Protein AF-A0A534MLR8-F1 (afdb_monomer)

Foldseek 3Di:
DPPPCCDPVVLLVVLLVLLVQLLVQLLVCLLCVQVVNNDDDPVSNVSSLVSVCSLVVVCVVDPRDPVSNVPSLLCLLLSQCVSAVVLAADDDQRVLLVQLLVVCLVVVDQDQQDDDDCVNVLSQQCLLSNVLSVCLVPVPDHSSNSLSVVLSVCLSPQVLVLLLLLQCLVDNNVRSVVSSSVVSSDPCSNVNGRHPVSVLSSLVSQLSNLVSQLVPDPDPVSNVVSVVSNVVSVVSNVSD

Radius of gyration: 20.74 Å; Cα contacts (8 Å, |Δi|>4): 287; chains: 1; bounding box: 58×54×61 Å

Nearest PDB structures (foldseek):
  9g2t-assembly1_B  TM=2.130E-01  e=1.411E+00  Mycolicibacterium thermoresistibile ATCC 19527
  8xql-assembly1_R  TM=2.020E-01  e=5.621E+00  Clostridium perfringens

Secondary structure (DSSP, 8-state):
------HHHHHHHHHHHHHHHHHHHHHHHHHHHHTT-----HHHHHHHHHHHTHHHHHHHHSPPPGGGTHHHHHHHHHHHHHHSGGG---SHHHHHHHHHHHHHHHHSS--TT-SSTTHHHHTTS-HHHHHHHHHHHHH-S-HHHHHHHHHHHHHHHHHHHHHHHHHHHHS-HHHHHHHHHHHHT-GGGGG--S-HHHHHHHHHHHHHHHHHHHHH--SHHHHHHHHHHHHHHHHHHHT-

pLDDT: mean 78.72, std 11.64, range [41.5, 93.19]

Mean predicted aligned error: 10.0 Å

Sequence (240 aa):
MPERVRGPAFLDIVTLAISLTGIIGLTSVFLEFKSGIIRVPRLLYLAYMAMMCAPFFVALVRTPKLPFLIPPIVILFVIYPLAAPHGIIFSTDPIFNYSFTADVVNSGFWAPGAGNGFARTYSFYPLGNVFMGYVILTAGLPGAAVYAWIEALLRLMAVPTTVFAIGRRLFSTRIAALGVFFYLGTASILFNVPVQQGIGIIFVGLSLLSLVMLTRSSDRSSQRRAQLLFVCVAGGIVMT

Solvent-accessible surface area (backbone atoms only — not comparable to full-atom values): 12607 Å² total; per-residue (Å²): 130,80,83,72,82,60,64,69,62,50,52,52,50,52,27,48,52,41,18,51,52,8,46,52,46,48,50,53,52,50,52,31,54,74,71,69,51,86,73,78,53,69,68,58,56,52,48,17,54,54,26,44,41,31,49,56,60,50,36,78,79,41,87,56,64,71,76,69,52,46,61,63,55,50,48,44,32,43,42,46,45,73,66,24,68,95,47,42,72,65,61,71,63,33,40,29,49,45,50,40,20,48,48,31,55,74,67,72,48,88,54,72,66,40,66,66,78,68,10,19,66,50,31,68,27,44,53,52,37,54,52,50,28,52,48,29,74,69,64,85,52,62,52,56,48,48,56,47,42,50,52,31,54,48,44,60,58,46,44,49,50,38,44,27,55,40,29,38,68,78,64,38,65,68,56,4,52,49,50,31,48,55,60,73,70,37,72,70,45,75,67,46,57,61,41,50,67,60,49,26,52,45,25,48,43,50,22,54,40,24,48,56,47,31,78,68,41,89,48,71,71,54,28,53,52,23,48,52,50,22,53,56,28,46,54,43,39,77,28,55

Structure (mmCIF, N/CA/C/O backbone):
data_AF-A0A534MLR8-F1
#
_entry.id   AF-A0A534MLR8-F1
#
loop_
_atom_site.group_PDB
_atom_site.id
_atom_site.type_symbol
_atom_site.label_atom_id
_atom_site.label_alt_id
_atom_site.label_comp_id
_atom_site.label_asym_id
_atom_site.label_entity_id
_atom_site.label_seq_id
_atom_site.pdbx_PDB_ins_code
_atom_site.Cartn_x
_atom_site.Cartn_y
_atom_site.Cartn_z
_atom_site.occupancy
_atom_site.B_iso_or_equiv
_atom_site.auth_seq_id
_atom_site.auth_comp_id
_atom_site.auth_asym_id
_atom_site.auth_atom_id
_atom_site.pdbx_PDB_model_num
ATOM 1 N N . MET A 1 1 ? -1.396 38.139 36.618 1.00 41.84 1 MET A N 1
ATOM 2 C CA . MET A 1 1 ? -1.351 37.553 35.260 1.00 41.84 1 MET A CA 1
ATOM 3 C C . MET A 1 1 ? -1.739 36.092 35.385 1.00 41.84 1 MET A C 1
ATOM 5 O O . MET A 1 1 ? -1.076 35.413 36.157 1.00 41.84 1 MET A O 1
ATOM 9 N N . PRO A 1 2 ? -2.805 35.613 34.727 1.00 41.50 2 PRO A N 1
ATOM 10 C CA . PRO A 1 2 ? -3.143 34.198 34.791 1.00 41.50 2 PRO A CA 1
ATOM 11 C C . PRO A 1 2 ? -2.015 33.410 34.120 1.00 41.50 2 PRO A C 1
ATOM 13 O O . PRO A 1 2 ? -1.547 33.807 33.048 1.00 41.50 2 PRO A O 1
ATOM 16 N N . GLU A 1 3 ? -1.549 32.343 34.769 1.00 47.41 3 GLU A N 1
ATOM 17 C CA . GLU A 1 3 ? -0.596 31.392 34.204 1.00 47.41 3 GLU A CA 1
ATOM 18 C C . GLU A 1 3 ? -1.129 30.925 32.850 1.00 47.41 3 GLU A C 1
ATOM 20 O O . GLU A 1 3 ? -2.062 30.127 32.752 1.00 47.41 3 GLU A O 1
ATOM 25 N N . ARG A 1 4 ? -0.584 31.503 31.773 1.00 48.81 4 ARG A N 1
ATOM 26 C CA . ARG A 1 4 ? -0.912 31.095 30.411 1.00 48.81 4 ARG A CA 1
ATOM 27 C C . ARG A 1 4 ? -0.629 29.609 30.335 1.00 48.81 4 ARG A C 1
ATOM 29 O O . ARG A 1 4 ? 0.506 29.205 30.560 1.00 48.81 4 ARG A O 1
ATOM 36 N N . VAL A 1 5 ? -1.670 28.848 30.023 1.00 46.12 5 VAL A N 1
ATOM 37 C CA . VAL A 1 5 ? -1.739 27.408 29.768 1.00 46.12 5 VAL A CA 1
ATOM 38 C C . VAL A 1 5 ? -0.544 26.941 28.912 1.00 46.12 5 VAL A C 1
ATOM 40 O O . VAL A 1 5 ? -0.643 26.757 27.704 1.00 46.12 5 VAL A O 1
ATOM 43 N N . ARG A 1 6 ? 0.628 26.784 29.540 1.00 48.12 6 ARG A N 1
ATOM 44 C CA . ARG A 1 6 ? 1.875 26.305 28.923 1.00 48.12 6 ARG A CA 1
ATOM 45 C C . ARG A 1 6 ? 1.889 24.782 28.814 1.00 48.12 6 ARG A C 1
ATOM 47 O O . ARG A 1 6 ? 2.707 24.251 28.083 1.00 48.12 6 ARG A O 1
ATOM 54 N N . GLY A 1 7 ? 0.975 24.079 29.484 1.00 63.25 7 GLY A N 1
ATOM 55 C CA . GLY A 1 7 ? 0.964 22.615 29.548 1.00 63.25 7 GLY A CA 1
ATOM 56 C C . GLY A 1 7 ? 0.682 21.921 28.205 1.00 63.25 7 GLY A C 1
ATOM 57 O O . GLY A 1 7 ? 1.551 21.218 27.702 1.00 63.25 7 GLY A O 1
ATOM 58 N N . PRO A 1 8 ? -0.496 22.098 27.577 1.00 63.88 8 PRO A N 1
ATOM 59 C CA . PRO A 1 8 ? -0.935 21.231 26.479 1.00 63.88 8 PRO A CA 1
ATOM 60 C C . PRO A 1 8 ? -0.245 21.500 25.138 1.00 63.88 8 PRO A C 1
ATOM 62 O O . PRO A 1 8 ? 0.095 20.554 24.432 1.00 63.88 8 PRO A O 1
ATOM 65 N N . ALA A 1 9 ? -0.052 22.774 24.780 1.00 65.94 9 ALA A N 1
ATOM 66 C CA . ALA A 1 9 ? 0.506 23.164 23.483 1.00 65.94 9 ALA A CA 1
ATOM 67 C C . ALA A 1 9 ? 2.023 22.940 23.407 1.00 65.94 9 ALA A C 1
ATOM 69 O O . ALA A 1 9 ? 2.534 22.515 22.377 1.00 65.94 9 ALA A O 1
ATOM 70 N N . PHE A 1 10 ? 2.746 23.170 24.506 1.00 74.00 10 PHE A N 1
ATOM 71 C CA . PHE A 1 10 ? 4.177 22.877 24.574 1.00 74.00 10 PHE A CA 1
ATOM 72 C C . PHE A 1 10 ? 4.438 21.372 24.462 1.00 74.00 10 PHE A C 1
ATOM 74 O O . PHE A 1 10 ? 5.269 20.953 23.662 1.00 74.00 10 PHE A O 1
ATOM 81 N N . LEU A 1 11 ? 3.666 20.554 25.187 1.00 71.31 11 LEU A N 1
ATOM 82 C CA . LEU A 1 11 ? 3.710 19.099 25.053 1.00 71.31 11 LEU A CA 1
ATOM 83 C C . LEU A 1 11 ? 3.395 18.655 23.620 1.00 71.31 11 LEU A C 1
ATOM 85 O O . LEU A 1 11 ? 4.104 17.799 23.107 1.00 71.31 11 LEU A O 1
ATOM 89 N N . ASP A 1 12 ? 2.395 19.244 22.951 1.00 69.00 12 ASP A N 1
ATOM 90 C CA . ASP A 1 12 ? 2.092 18.954 21.537 1.00 69.00 12 ASP A CA 1
ATOM 91 C C . ASP A 1 12 ? 3.321 19.192 20.633 1.00 69.00 12 ASP A C 1
ATOM 93 O O . ASP A 1 12 ? 3.687 18.324 19.841 1.00 69.00 12 ASP A O 1
ATOM 97 N N . ILE A 1 13 ? 3.997 20.334 20.798 1.00 72.56 13 ILE A N 1
ATOM 98 C CA . ILE A 1 13 ? 5.177 20.720 20.007 1.00 72.56 13 ILE A CA 1
ATOM 99 C C . ILE A 1 13 ? 6.364 19.791 20.275 1.00 72.56 13 ILE A C 1
ATOM 101 O O . ILE A 1 13 ? 6.982 19.299 19.333 1.00 72.56 13 ILE A O 1
ATOM 105 N N . VAL A 1 14 ? 6.670 19.515 21.546 1.00 77.75 14 VAL A N 1
ATOM 106 C CA . VAL A 1 14 ? 7.768 18.613 21.934 1.00 77.75 14 VAL A CA 1
ATOM 107 C C . VAL A 1 14 ? 7.532 17.214 21.374 1.00 77.75 14 VAL A C 1
ATOM 109 O O . VAL A 1 14 ? 8.435 16.588 20.827 1.00 77.75 14 VAL A O 1
ATOM 112 N N . THR A 1 15 ? 6.292 16.743 21.449 1.00 74.19 15 THR A N 1
ATOM 113 C CA . THR A 1 15 ? 5.906 15.425 20.950 1.00 74.19 15 THR A CA 1
ATOM 114 C C . THR A 1 15 ? 6.075 15.318 19.436 1.00 74.19 15 THR A C 1
ATOM 116 O O . THR A 1 15 ? 6.608 14.325 18.940 1.00 74.19 15 THR A O 1
ATOM 119 N N . LEU A 1 16 ? 5.664 16.354 18.702 1.00 73.00 16 LEU A N 1
ATOM 120 C CA . LEU A 1 16 ? 5.860 16.435 17.259 1.00 73.00 16 LEU A CA 1
ATOM 121 C C . LEU A 1 16 ? 7.352 16.476 16.902 1.00 73.00 16 LEU A C 1
ATOM 123 O O . LEU A 1 16 ? 7.778 15.764 15.998 1.00 73.00 16 LEU A O 1
ATOM 127 N N . ALA A 1 17 ? 8.157 17.253 17.628 1.00 77.12 17 ALA A N 1
ATOM 128 C CA . ALA A 1 17 ? 9.596 17.350 17.395 1.00 77.12 17 ALA A CA 1
ATOM 129 C C . ALA A 1 17 ? 10.313 16.004 17.613 1.00 77.12 17 ALA A C 1
ATOM 131 O O . ALA A 1 17 ? 11.125 15.593 16.780 1.00 77.12 17 ALA A O 1
ATOM 132 N N . ILE A 1 18 ? 9.972 15.278 18.684 1.00 82.12 18 ILE A N 1
ATOM 133 C CA . ILE A 1 18 ? 10.502 13.930 18.944 1.00 82.12 18 ILE A CA 1
ATOM 134 C C . ILE A 1 18 ? 10.069 12.967 17.830 1.00 82.12 18 ILE A C 1
ATOM 136 O O . ILE A 1 18 ? 10.903 12.240 17.293 1.00 82.12 18 ILE A O 1
ATOM 140 N N . SER A 1 19 ? 8.797 13.017 17.419 1.00 76.56 19 SER A N 1
ATOM 141 C CA . SER A 1 19 ? 8.288 12.221 16.296 1.00 76.56 19 SER A CA 1
ATOM 142 C C . SER A 1 19 ? 9.079 12.448 15.017 1.00 76.56 19 SER A C 1
ATOM 144 O O . SER A 1 19 ? 9.532 11.487 14.403 1.00 76.56 19 SER A O 1
ATOM 146 N N . LEU A 1 20 ? 9.277 13.713 14.642 1.00 75.75 20 LEU A N 1
ATOM 147 C CA . LEU A 1 20 ? 10.019 14.108 13.448 1.00 75.75 20 LEU A CA 1
ATOM 148 C C . LEU A 1 20 ? 11.473 13.644 13.515 1.00 75.75 20 LEU A C 1
ATOM 150 O O . LEU A 1 20 ? 11.998 13.136 12.530 1.00 75.75 20 LEU A O 1
ATOM 154 N N . THR A 1 21 ? 12.098 13.734 14.688 1.00 81.94 21 THR A N 1
ATOM 155 C CA . THR A 1 21 ? 13.465 13.241 14.904 1.00 81.94 21 THR A CA 1
ATOM 156 C C . THR A 1 21 ? 13.544 11.727 14.706 1.00 81.94 21 THR A C 1
ATOM 158 O O . THR A 1 21 ? 14.452 11.236 14.037 1.00 81.94 21 THR A O 1
ATOM 161 N N . GLY A 1 22 ? 12.564 10.983 15.228 1.00 79.12 22 GLY A N 1
ATOM 162 C CA . GLY A 1 22 ? 12.434 9.547 14.989 1.00 79.12 22 GLY A CA 1
ATOM 163 C C . GLY A 1 22 ? 12.273 9.207 13.507 1.00 79.12 22 GLY A C 1
ATOM 164 O O . GLY A 1 22 ? 12.969 8.329 13.008 1.00 79.12 22 GLY A O 1
ATOM 165 N N . ILE A 1 23 ? 11.425 9.941 12.782 1.00 73.88 23 ILE A N 1
ATOM 166 C CA . ILE A 1 23 ? 11.214 9.757 11.336 1.00 73.88 23 ILE A CA 1
ATOM 167 C C . ILE A 1 23 ? 12.503 10.003 10.549 1.00 73.88 23 ILE A C 1
ATOM 169 O O . ILE A 1 23 ? 12.867 9.186 9.704 1.00 73.88 23 ILE A O 1
ATOM 173 N N . ILE A 1 24 ? 13.195 11.114 10.816 1.00 78.31 24 ILE A N 1
ATOM 174 C CA . ILE A 1 24 ? 14.451 11.459 10.138 1.00 78.31 24 ILE A CA 1
ATOM 175 C C . ILE A 1 24 ? 15.483 10.362 10.395 1.00 78.31 24 ILE A C 1
ATOM 177 O O . ILE A 1 24 ? 16.085 9.857 9.453 1.00 78.31 24 ILE A O 1
ATOM 181 N N . GLY A 1 25 ? 15.621 9.931 11.651 1.00 80.44 25 GLY A N 1
ATOM 182 C CA . GLY A 1 25 ? 16.508 8.836 12.019 1.00 80.44 25 GLY A CA 1
ATOM 183 C C . GLY A 1 25 ? 16.184 7.539 11.281 1.00 80.44 25 GLY A C 1
ATOM 184 O O . GLY A 1 25 ? 17.065 6.966 10.650 1.00 80.44 25 GLY A O 1
ATOM 185 N N . LEU A 1 26 ? 14.921 7.098 11.278 1.00 76.31 26 LEU A N 1
ATOM 186 C CA . LEU A 1 26 ? 14.501 5.891 10.550 1.00 76.31 26 LEU A CA 1
ATOM 187 C C . LEU A 1 26 ? 14.713 6.003 9.040 1.00 76.31 26 LEU A C 1
ATOM 189 O O . LEU A 1 26 ? 15.087 5.016 8.410 1.00 76.31 26 LEU A O 1
ATOM 193 N N . THR A 1 27 ? 14.513 7.191 8.471 1.00 72.19 27 THR A N 1
ATOM 194 C CA . THR A 1 27 ? 14.764 7.448 7.049 1.00 72.19 27 THR A CA 1
ATOM 195 C C . THR A 1 27 ? 16.245 7.298 6.728 1.00 72.19 27 THR A C 1
ATOM 197 O O . THR A 1 27 ? 16.590 6.582 5.792 1.00 72.19 27 THR A O 1
ATOM 200 N N . SER A 1 28 ? 17.130 7.880 7.539 1.00 75.38 28 SER A N 1
ATOM 201 C CA . SER A 1 28 ? 18.579 7.708 7.391 1.00 75.38 28 SER A CA 1
ATOM 202 C C . SER A 1 28 ? 18.995 6.241 7.508 1.00 75.38 28 SER A C 1
ATOM 204 O O . SER A 1 28 ? 19.747 5.748 6.671 1.00 75.38 28 SER A O 1
ATOM 206 N N . VAL A 1 29 ? 18.445 5.512 8.487 1.00 76.38 29 VAL A N 1
ATOM 207 C CA . VAL A 1 29 ? 18.697 4.072 8.653 1.00 76.38 29 VAL A CA 1
ATOM 208 C C . VAL A 1 29 ? 18.257 3.280 7.422 1.00 76.38 29 VAL A C 1
ATOM 210 O O . VAL A 1 29 ? 18.993 2.420 6.943 1.00 76.38 29 VAL A O 1
ATOM 213 N N . PHE A 1 30 ? 17.071 3.569 6.886 1.00 72.38 30 PHE A N 1
ATOM 214 C CA . PHE A 1 30 ? 16.567 2.928 5.674 1.00 72.38 30 PHE A CA 1
ATOM 215 C C . PHE A 1 30 ? 17.472 3.190 4.461 1.00 72.38 30 PHE A C 1
ATOM 217 O O . PHE A 1 30 ? 17.789 2.257 3.719 1.00 72.38 30 PHE A O 1
ATOM 224 N N . LEU A 1 31 ? 17.921 4.435 4.276 1.00 71.62 31 LEU A N 1
ATOM 225 C CA . LEU A 1 31 ? 18.833 4.811 3.194 1.00 71.62 31 LEU A CA 1
ATOM 226 C C . LEU A 1 31 ? 20.194 4.107 3.316 1.00 71.62 31 LEU A C 1
ATOM 228 O O . LEU A 1 31 ? 20.715 3.628 2.310 1.00 71.62 31 LEU A O 1
ATOM 232 N N . GLU A 1 32 ? 20.739 3.973 4.529 1.00 74.75 32 GLU A N 1
ATOM 233 C CA . GLU A 1 32 ? 21.965 3.202 4.795 1.00 74.75 32 GLU A CA 1
ATOM 234 C C . GLU A 1 32 ? 21.803 1.709 4.476 1.00 74.75 32 GLU A C 1
ATOM 236 O O . GLU A 1 32 ? 22.644 1.113 3.800 1.00 74.75 32 GLU A O 1
ATOM 241 N N . PHE A 1 33 ? 20.685 1.097 4.885 1.00 70.94 33 PHE A N 1
ATOM 242 C CA . PHE A 1 33 ? 20.384 -0.289 4.516 1.00 70.94 33 PHE A CA 1
ATOM 243 C C . PHE A 1 33 ? 20.319 -0.471 2.997 1.00 70.94 33 PHE A C 1
ATOM 245 O O . PHE A 1 33 ? 20.842 -1.453 2.469 1.00 70.94 33 PHE A O 1
ATOM 252 N N . LYS A 1 34 ? 19.694 0.470 2.280 1.00 63.66 34 LYS A N 1
ATOM 253 C CA . LYS A 1 34 ? 19.571 0.414 0.817 1.00 63.66 34 LYS A CA 1
ATOM 254 C C . LYS A 1 34 ? 20.885 0.673 0.085 1.00 63.66 34 LYS A C 1
ATOM 256 O O . LYS A 1 34 ? 21.061 0.129 -1.001 1.00 63.66 34 LYS A O 1
ATOM 261 N N . SER A 1 35 ? 21.812 1.429 0.668 1.00 66.38 35 SER A N 1
ATOM 262 C CA . SER A 1 35 ? 23.162 1.610 0.122 1.00 66.38 35 SER A CA 1
ATOM 263 C C . SER A 1 35 ? 24.115 0.451 0.452 1.00 66.38 35 SER A C 1
ATOM 265 O O . SER A 1 35 ? 25.278 0.484 0.054 1.00 66.38 35 SER A O 1
ATOM 267 N N . GLY A 1 36 ? 23.638 -0.587 1.155 1.00 63.09 36 GLY A N 1
ATOM 268 C CA . GLY A 1 36 ? 24.443 -1.742 1.563 1.00 63.09 36 GLY A CA 1
ATOM 269 C C . GLY A 1 36 ? 25.370 -1.458 2.749 1.00 63.09 36 GLY A C 1
ATOM 270 O O . GLY A 1 36 ? 26.192 -2.301 3.108 1.00 63.09 36 GLY A O 1
ATOM 271 N N . ILE A 1 37 ? 25.239 -0.290 3.382 1.00 66.50 37 ILE A N 1
ATOM 272 C CA . ILE A 1 37 ? 26.043 0.127 4.529 1.00 66.50 37 ILE A CA 1
ATOM 273 C C . ILE A 1 37 ? 25.278 -0.248 5.800 1.00 66.50 37 ILE A C 1
ATOM 275 O O . ILE A 1 37 ? 24.543 0.544 6.376 1.00 66.50 37 ILE A O 1
ATOM 279 N N . ILE A 1 38 ? 25.437 -1.486 6.267 1.00 61.84 38 ILE A N 1
ATOM 280 C CA . ILE A 1 38 ? 24.781 -1.945 7.500 1.00 61.84 38 ILE A CA 1
ATOM 281 C C . ILE A 1 38 ? 25.668 -1.588 8.696 1.00 61.84 38 ILE A C 1
ATOM 283 O O . ILE A 1 38 ? 26.449 -2.409 9.174 1.00 61.84 38 ILE A O 1
ATOM 287 N N . ARG A 1 39 ? 25.594 -0.333 9.155 1.00 68.75 39 ARG A N 1
ATOM 288 C CA . ARG A 1 39 ? 26.366 0.147 10.320 1.00 68.75 39 ARG A CA 1
ATOM 289 C C . ARG A 1 39 ? 25.515 0.697 11.457 1.00 68.75 39 ARG A C 1
ATOM 291 O O . ARG A 1 39 ? 26.057 1.022 12.511 1.00 68.75 39 ARG A O 1
ATOM 298 N N . VAL A 1 40 ? 24.198 0.762 11.282 1.00 70.06 40 VAL A N 1
ATOM 299 C CA . VAL A 1 40 ? 23.290 1.331 12.280 1.00 70.06 40 VAL A CA 1
ATOM 300 C C . VAL A 1 40 ? 23.240 0.444 13.530 1.00 70.06 40 VAL A C 1
ATOM 302 O O . VAL A 1 40 ? 22.784 -0.702 13.454 1.00 70.06 40 VAL A O 1
ATOM 305 N N . PRO A 1 41 ? 23.632 0.956 14.712 1.00 79.75 41 PRO A N 1
ATOM 306 C CA . PRO A 1 41 ? 23.494 0.214 15.955 1.00 79.75 41 PRO A CA 1
ATOM 307 C C . PRO A 1 41 ? 22.023 -0.111 16.240 1.00 79.75 41 PRO A C 1
ATOM 309 O O . PRO A 1 41 ? 21.159 0.766 16.185 1.00 79.75 41 PRO A O 1
ATOM 312 N N . ARG A 1 42 ? 21.724 -1.357 16.627 1.00 70.19 42 ARG A N 1
ATOM 313 C CA . ARG A 1 42 ? 20.351 -1.812 16.930 1.00 70.19 42 ARG A CA 1
ATOM 314 C C . ARG A 1 42 ? 19.630 -0.915 17.943 1.00 70.19 42 ARG A C 1
ATOM 316 O O . ARG A 1 42 ? 18.442 -0.651 17.787 1.00 70.19 42 ARG A O 1
ATOM 323 N N . LEU A 1 43 ? 20.344 -0.437 18.963 1.00 77.06 43 LEU A N 1
ATOM 324 C CA . LEU A 1 43 ? 19.799 0.481 19.970 1.00 77.06 43 LEU A CA 1
ATOM 325 C C . LEU A 1 43 ? 19.358 1.814 19.360 1.00 77.06 43 LEU A C 1
ATOM 327 O O . LEU A 1 43 ? 18.321 2.344 19.743 1.00 77.06 43 LEU A O 1
ATOM 331 N N . LEU A 1 44 ? 20.109 2.323 18.383 1.00 78.38 44 LEU A N 1
ATOM 332 C CA . LEU A 1 44 ? 19.800 3.574 17.702 1.00 78.38 44 LEU A CA 1
ATOM 333 C C . LEU A 1 44 ? 18.553 3.424 16.817 1.00 78.38 44 LEU A C 1
ATOM 335 O O . LEU A 1 44 ? 17.656 4.260 16.868 1.00 78.38 44 LEU A O 1
ATOM 339 N N . TYR A 1 45 ? 18.437 2.305 16.095 1.00 73.00 45 TYR A N 1
ATOM 340 C CA . TYR A 1 45 ? 17.226 1.960 15.344 1.00 73.00 45 TYR A CA 1
ATOM 341 C C . TYR A 1 45 ? 15.980 1.866 16.244 1.00 73.00 45 TYR A C 1
ATOM 343 O O . TYR A 1 45 ? 14.945 2.462 15.944 1.00 73.00 45 TYR A O 1
ATOM 351 N N . LEU A 1 46 ? 16.086 1.163 17.379 1.00 71.06 46 LEU A N 1
ATOM 352 C CA . LEU A 1 46 ? 14.994 1.046 18.351 1.00 71.06 46 LEU A CA 1
ATOM 353 C C . LEU A 1 46 ? 14.629 2.400 18.976 1.00 71.06 46 LEU A C 1
ATOM 355 O O . LEU A 1 46 ? 13.448 2.671 19.190 1.00 71.06 46 LEU A O 1
ATOM 359 N N . ALA A 1 47 ? 15.615 3.266 19.222 1.00 78.56 47 ALA A N 1
ATOM 360 C CA . ALA A 1 47 ? 15.379 4.621 19.708 1.00 78.56 47 ALA A CA 1
ATOM 361 C C . ALA A 1 47 ? 14.615 5.465 18.677 1.00 78.56 47 ALA A C 1
ATOM 363 O O . ALA A 1 47 ? 13.634 6.113 19.035 1.00 78.56 47 ALA A O 1
ATOM 364 N N . TYR A 1 48 ? 14.993 5.419 17.394 1.00 80.56 48 TYR A N 1
ATOM 365 C CA . TYR A 1 48 ? 14.265 6.133 16.341 1.00 80.56 48 TYR A CA 1
ATOM 366 C C . TYR A 1 48 ? 12.827 5.622 16.171 1.00 80.56 48 TYR A C 1
ATOM 368 O O . TYR A 1 48 ? 11.908 6.436 16.065 1.00 80.56 48 TYR A O 1
ATOM 376 N N . MET A 1 49 ? 12.609 4.303 16.252 1.00 68.94 49 MET A N 1
ATOM 377 C CA . MET A 1 49 ? 11.265 3.708 16.309 1.00 68.94 49 MET A CA 1
ATOM 378 C C . MET A 1 49 ? 10.453 4.246 17.495 1.00 68.94 49 MET A C 1
ATOM 380 O O . MET A 1 49 ? 9.321 4.692 17.319 1.00 68.94 49 MET A O 1
ATOM 384 N N . ALA A 1 50 ? 11.028 4.249 18.700 1.00 69.56 50 ALA A N 1
ATOM 385 C CA . ALA A 1 50 ? 10.349 4.743 19.896 1.00 69.56 50 ALA A CA 1
ATOM 386 C C . ALA A 1 50 ? 10.009 6.240 19.795 1.00 69.56 50 ALA A C 1
ATOM 388 O O . ALA A 1 50 ? 8.908 6.651 20.164 1.00 69.56 50 ALA A O 1
ATOM 389 N N . MET A 1 51 ? 10.923 7.045 19.246 1.00 78.75 51 MET A N 1
ATOM 390 C CA . MET A 1 51 ? 10.723 8.479 19.039 1.00 78.75 51 MET A CA 1
ATOM 391 C C . MET A 1 51 ? 9.648 8.769 17.992 1.00 78.75 51 MET A C 1
ATOM 393 O O . MET A 1 51 ? 8.791 9.613 18.233 1.00 78.75 51 MET A O 1
ATOM 397 N N . MET A 1 52 ? 9.614 8.027 16.880 1.00 72.38 52 MET A N 1
ATOM 398 C CA . MET A 1 52 ? 8.529 8.123 15.896 1.00 72.38 52 MET A CA 1
ATOM 399 C C . MET A 1 52 ? 7.163 7.842 16.540 1.00 72.38 52 MET A C 1
ATOM 401 O O . MET A 1 52 ? 6.163 8.459 16.174 1.00 72.38 52 MET A O 1
ATOM 405 N N . CYS A 1 53 ? 7.133 6.972 17.551 1.00 67.12 53 CYS A N 1
ATOM 406 C CA . CYS A 1 53 ? 5.938 6.641 18.315 1.00 67.12 53 CYS A CA 1
ATOM 407 C C . CYS A 1 53 ? 5.566 7.673 19.408 1.00 67.12 53 CYS A C 1
ATOM 409 O O . CYS A 1 53 ? 4.547 7.500 20.081 1.00 67.12 53 CYS A O 1
ATOM 411 N N . ALA A 1 54 ? 6.327 8.759 19.602 1.00 73.06 54 ALA A N 1
ATOM 412 C CA . ALA A 1 54 ? 6.088 9.741 20.669 1.00 73.06 54 ALA A CA 1
ATOM 413 C C . ALA A 1 54 ? 4.673 10.369 20.676 1.00 73.06 54 ALA A C 1
ATOM 415 O O . ALA A 1 54 ? 4.072 10.421 21.756 1.00 73.06 54 ALA A O 1
ATOM 416 N N . PRO A 1 55 ? 4.069 10.761 19.528 1.00 64.62 55 PRO A N 1
ATOM 417 C CA . PRO A 1 55 ? 2.677 11.236 19.456 1.00 64.62 55 PRO A CA 1
ATOM 418 C C . PRO A 1 55 ? 1.659 10.270 20.039 1.00 64.62 55 PRO A C 1
ATOM 420 O O . PRO A 1 55 ? 0.600 10.676 20.519 1.00 64.62 55 PRO A O 1
ATOM 423 N N . PHE A 1 56 ? 2.008 8.991 20.044 1.00 58.97 56 PHE A N 1
ATOM 424 C CA . PHE A 1 56 ? 1.135 7.925 20.469 1.00 58.97 56 PHE A CA 1
ATOM 425 C C . PHE A 1 56 ? 1.369 7.501 21.924 1.00 58.97 56 PHE A C 1
ATOM 427 O O . PHE A 1 56 ? 0.417 7.122 22.596 1.00 58.97 56 PHE A O 1
ATOM 434 N N . PHE A 1 57 ? 2.576 7.650 22.478 1.00 62.12 57 PHE A N 1
ATOM 435 C CA . PHE A 1 57 ? 2.775 7.527 23.932 1.00 62.12 57 PHE A CA 1
ATOM 436 C C . PHE A 1 57 ? 2.022 8.616 24.693 1.00 62.12 57 PHE A C 1
ATOM 438 O O . PHE A 1 57 ? 1.391 8.362 25.717 1.00 62.12 57 PHE A O 1
ATOM 445 N N . VAL A 1 58 ? 2.004 9.825 24.137 1.00 62.22 58 VAL A N 1
ATOM 446 C CA . VAL A 1 58 ? 1.221 10.934 24.684 1.00 62.22 58 VAL A CA 1
ATOM 447 C C . VAL A 1 58 ? -0.284 10.662 24.600 1.00 62.22 58 VAL A C 1
ATOM 449 O O . VAL A 1 58 ? -1.024 11.134 25.463 1.00 62.22 58 VAL A O 1
ATOM 452 N N . ALA A 1 59 ? -0.725 9.827 23.651 1.00 56.12 59 ALA A N 1
ATOM 453 C CA . ALA A 1 59 ? -2.112 9.385 23.534 1.00 56.12 59 ALA A CA 1
ATOM 454 C C . ALA A 1 59 ? -2.606 8.537 24.724 1.00 56.12 59 ALA A C 1
ATOM 456 O O . ALA A 1 59 ? -3.807 8.483 24.986 1.00 56.12 59 ALA A O 1
ATOM 457 N N . LEU A 1 60 ? -1.694 7.862 25.438 1.00 54.31 60 LEU A N 1
ATOM 458 C CA . LEU A 1 60 ? -2.017 7.067 26.632 1.00 54.31 60 LEU A CA 1
ATOM 459 C C . LEU A 1 60 ? -2.315 7.948 27.849 1.00 54.31 60 LEU A C 1
ATOM 461 O O . LEU A 1 60 ? -3.045 7.534 28.745 1.00 54.31 60 LEU A O 1
ATOM 465 N N . VAL A 1 61 ? -1.752 9.158 27.871 1.00 60.03 61 VAL A N 1
ATOM 466 C CA . VAL A 1 61 ? -1.875 10.113 28.982 1.00 60.03 61 VAL A CA 1
ATOM 467 C C . VAL A 1 61 ? -2.976 11.144 28.708 1.00 60.03 61 VAL A C 1
ATOM 469 O O . VAL A 1 61 ? -3.592 11.661 29.635 1.00 60.03 61 VAL A O 1
ATOM 472 N N . ARG A 1 62 ? -3.256 11.444 27.434 1.00 63.28 62 ARG A N 1
ATOM 473 C CA . ARG A 1 62 ? -4.301 12.385 27.004 1.00 63.28 62 ARG A CA 1
ATOM 474 C C . ARG A 1 62 ? -4.760 12.082 25.584 1.00 63.28 62 ARG A C 1
ATOM 476 O O . ARG A 1 62 ? -3.997 11.544 24.799 1.00 63.28 62 ARG A O 1
ATOM 483 N N . THR A 1 63 ? -5.963 12.504 25.204 1.00 55.03 63 THR A N 1
ATOM 484 C CA . THR A 1 63 ? -6.445 12.347 23.824 1.00 55.03 63 THR A CA 1
ATOM 485 C C . THR A 1 63 ? -5.500 13.063 22.844 1.00 55.03 63 THR A C 1
ATOM 487 O O . THR A 1 63 ? -5.362 14.288 22.928 1.00 55.03 63 THR A O 1
ATOM 490 N N . PRO A 1 64 ? -4.840 12.349 21.915 1.00 52.66 64 PRO A N 1
ATOM 491 C CA . PRO A 1 64 ? -3.973 12.977 20.931 1.00 52.66 64 PRO A CA 1
ATOM 492 C C . PRO A 1 64 ? -4.847 13.764 19.953 1.00 52.66 64 PRO A C 1
ATOM 494 O O . PRO A 1 64 ? -5.902 13.286 19.524 1.00 52.66 64 PRO A O 1
ATOM 497 N N . LYS A 1 65 ? -4.427 14.972 19.563 1.00 56.97 65 LYS A N 1
ATOM 498 C CA . LYS A 1 65 ? -5.115 15.652 18.461 1.00 56.97 65 LYS A CA 1
ATOM 499 C C . LYS A 1 65 ? -4.752 14.914 17.174 1.00 56.97 65 LYS A C 1
ATOM 501 O O . LYS A 1 65 ? -3.575 14.834 16.828 1.00 56.97 65 LYS A O 1
ATOM 506 N N . LEU A 1 66 ? -5.768 14.406 16.471 1.00 52.31 66 LEU A N 1
ATOM 507 C CA . LEU A 1 66 ? -5.646 13.682 15.197 1.00 52.31 66 LEU A CA 1
ATOM 508 C C . LEU A 1 66 ? -4.605 14.277 14.218 1.00 52.31 66 LEU A C 1
ATOM 510 O O . LEU A 1 66 ? -3.856 13.495 13.635 1.00 52.31 66 LEU A O 1
ATOM 514 N N . PRO A 1 67 ? -4.485 15.617 14.066 1.00 55.00 67 PRO A N 1
ATOM 515 C CA . PRO A 1 67 ? -3.517 16.227 13.155 1.00 55.00 67 PRO A CA 1
ATOM 516 C C . PRO A 1 67 ? -2.048 15.885 13.434 1.00 55.00 67 PRO A C 1
ATOM 518 O O . PRO A 1 67 ? -1.256 15.866 12.501 1.00 55.00 67 PRO A O 1
ATOM 521 N N . PHE A 1 68 ? -1.667 15.576 14.678 1.00 54.06 68 PHE A N 1
ATOM 522 C CA . PHE A 1 68 ? -0.268 15.284 15.027 1.00 54.06 68 PHE A CA 1
ATOM 523 C C . PHE A 1 68 ? 0.194 13.885 14.620 1.00 54.06 68 PHE A C 1
ATOM 525 O O . PHE A 1 68 ? 1.391 13.615 14.611 1.00 54.06 68 PHE A O 1
ATOM 532 N N . LEU A 1 69 ? -0.741 13.001 14.271 1.00 54.34 69 LEU A N 1
ATOM 533 C CA . LEU A 1 69 ? -0.432 11.661 13.780 1.00 54.34 69 LEU A CA 1
ATOM 534 C C . LEU A 1 69 ? -0.259 11.653 12.256 1.00 54.34 69 LEU A C 1
ATOM 536 O O . LEU A 1 69 ? 0.391 10.765 11.720 1.00 54.34 69 LEU A O 1
ATOM 540 N N . ILE A 1 70 ? -0.803 12.649 11.551 1.00 60.28 70 ILE A N 1
ATOM 541 C CA . ILE A 1 70 ? -0.856 12.666 10.084 1.00 60.28 70 ILE A CA 1
ATOM 542 C C . ILE A 1 70 ? 0.548 12.728 9.455 1.00 60.28 70 ILE A C 1
ATOM 544 O O . ILE A 1 70 ? 0.823 11.884 8.606 1.00 60.28 70 ILE A O 1
ATOM 548 N N . PRO A 1 71 ? 1.468 13.632 9.854 1.00 57.03 71 PRO A N 1
ATOM 549 C CA . PRO A 1 71 ? 2.787 13.717 9.220 1.00 57.03 71 PRO A CA 1
ATOM 550 C C . PRO A 1 71 ? 3.640 12.432 9.304 1.00 57.03 71 PRO A C 1
ATOM 552 O O . PRO A 1 71 ? 4.108 11.996 8.251 1.00 57.03 71 PRO A O 1
ATOM 555 N N . PRO A 1 72 ? 3.819 11.769 10.473 1.00 60.66 72 PRO A N 1
ATOM 556 C CA . PRO A 1 72 ? 4.522 10.482 10.540 1.00 60.66 72 PRO A CA 1
ATOM 557 C C . PRO A 1 72 ? 3.866 9.407 9.684 1.00 60.66 72 PRO A C 1
ATOM 559 O O . PRO A 1 72 ? 4.559 8.675 8.984 1.00 60.66 72 PRO A O 1
ATOM 562 N N . ILE A 1 73 ? 2.534 9.336 9.708 1.00 63.91 73 ILE A N 1
ATOM 563 C CA . ILE A 1 73 ? 1.779 8.360 8.921 1.00 63.91 73 ILE A CA 1
ATOM 564 C C . ILE A 1 73 ? 2.012 8.582 7.430 1.00 63.91 73 ILE A C 1
ATOM 566 O O . ILE A 1 73 ? 2.289 7.633 6.713 1.00 63.91 73 ILE A O 1
ATOM 570 N N . VAL A 1 74 ? 1.943 9.823 6.953 1.00 64.38 74 VAL A N 1
ATOM 571 C CA . VAL A 1 74 ? 2.174 10.124 5.538 1.00 64.38 74 VAL A CA 1
ATOM 572 C C . VAL A 1 74 ? 3.598 9.735 5.147 1.00 64.38 74 VAL A C 1
ATOM 574 O O . VAL A 1 74 ? 3.764 8.964 4.204 1.00 64.38 74 VAL A O 1
ATOM 577 N N . ILE A 1 75 ? 4.609 10.186 5.900 1.00 65.88 75 ILE A N 1
ATOM 578 C CA . ILE A 1 75 ? 6.022 9.944 5.570 1.00 65.88 75 ILE A CA 1
ATOM 579 C C . ILE A 1 75 ? 6.346 8.447 5.535 1.00 65.88 75 ILE A C 1
ATOM 581 O O . ILE A 1 75 ? 7.031 8.008 4.618 1.00 65.88 75 ILE A O 1
ATOM 585 N N . LEU A 1 76 ? 5.808 7.652 6.465 1.00 69.31 76 LEU A N 1
ATOM 586 C CA . LEU A 1 76 ? 6.016 6.202 6.494 1.00 69.31 76 LEU A CA 1
ATOM 587 C C . LEU A 1 76 ? 5.554 5.502 5.213 1.00 69.31 76 LEU A C 1
ATOM 589 O O . LEU A 1 76 ? 6.206 4.571 4.749 1.00 69.31 76 LEU A O 1
ATOM 593 N N . PHE A 1 77 ? 4.442 5.946 4.626 1.00 74.88 77 PHE A N 1
ATOM 594 C CA . PHE A 1 77 ? 3.929 5.332 3.405 1.00 74.88 77 PHE A CA 1
ATOM 595 C C . PHE A 1 77 ? 4.629 5.849 2.157 1.00 74.88 77 PHE A C 1
ATOM 597 O O . PHE A 1 77 ? 4.822 5.068 1.230 1.00 74.88 77 PHE A O 1
ATOM 604 N N . VAL A 1 78 ? 5.023 7.125 2.134 1.00 77.00 78 VAL A N 1
ATOM 605 C CA . VAL A 1 78 ? 5.667 7.749 0.967 1.00 77.00 78 VAL A CA 1
ATOM 606 C C . VAL A 1 78 ? 7.197 7.708 1.016 1.00 77.00 78 VAL A C 1
ATOM 608 O O . VAL A 1 78 ? 7.855 8.296 0.163 1.00 77.00 78 VAL A O 1
ATOM 611 N N . ILE A 1 79 ? 7.795 7.002 1.979 1.00 76.69 79 ILE A N 1
ATOM 612 C CA . ILE A 1 79 ? 9.254 6.958 2.129 1.00 76.69 79 ILE A CA 1
ATOM 613 C C . ILE A 1 79 ? 9.952 6.403 0.886 1.00 76.69 79 ILE A C 1
ATOM 615 O O . ILE A 1 79 ? 10.990 6.922 0.494 1.00 76.69 79 ILE A O 1
ATOM 619 N N . TYR A 1 80 ? 9.366 5.397 0.229 1.00 80.75 80 TYR A N 1
ATOM 620 C CA . TYR A 1 80 ? 9.922 4.829 -0.995 1.00 80.75 80 TYR A CA 1
ATOM 621 C C . TYR A 1 80 ? 10.015 5.861 -2.128 1.00 80.75 80 TYR A C 1
ATOM 623 O O . TYR A 1 80 ? 11.129 6.088 -2.600 1.00 80.75 80 TYR A O 1
ATOM 631 N N . PRO A 1 81 ? 8.921 6.528 -2.554 1.00 80.19 81 PRO A N 1
ATOM 632 C CA . PRO A 1 81 ? 9.025 7.542 -3.598 1.00 80.19 81 PRO A CA 1
ATOM 633 C C . PRO A 1 81 ? 9.880 8.749 -3.190 1.00 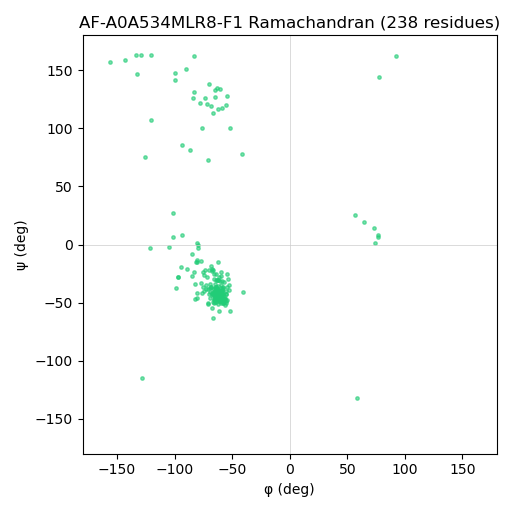80.19 81 PRO A C 1
ATOM 635 O O . PRO A 1 81 ? 10.534 9.329 -4.050 1.00 80.19 81 PRO A O 1
ATOM 638 N N . LEU A 1 82 ? 9.933 9.110 -1.901 1.00 77.12 82 LEU A N 1
ATOM 639 C CA . LEU A 1 82 ? 10.827 10.171 -1.416 1.00 77.12 82 LEU A CA 1
ATOM 640 C C . LEU A 1 82 ? 12.310 9.773 -1.462 1.00 77.12 82 LEU A C 1
ATOM 642 O O . LEU A 1 82 ? 13.167 10.620 -1.695 1.00 77.12 82 LEU A O 1
ATOM 646 N N . ALA A 1 83 ? 12.615 8.495 -1.237 1.00 73.94 83 ALA A N 1
ATOM 647 C CA . ALA A 1 83 ? 13.964 7.941 -1.291 1.00 73.94 83 ALA A CA 1
ATOM 648 C C . ALA A 1 83 ? 14.397 7.535 -2.711 1.00 73.94 83 ALA A C 1
ATOM 650 O O . ALA A 1 83 ? 15.561 7.187 -2.910 1.00 73.94 83 ALA A O 1
ATOM 651 N N . ALA A 1 84 ? 13.484 7.555 -3.689 1.00 73.19 84 ALA A N 1
ATOM 652 C CA . ALA A 1 84 ? 13.768 7.185 -5.068 1.00 73.19 84 ALA A CA 1
ATOM 653 C C . ALA A 1 84 ? 14.726 8.206 -5.708 1.00 73.19 84 ALA A C 1
ATOM 655 O O . ALA A 1 84 ? 14.335 9.359 -5.925 1.00 73.19 84 ALA A O 1
ATOM 656 N N . PRO A 1 85 ? 15.972 7.821 -6.043 1.00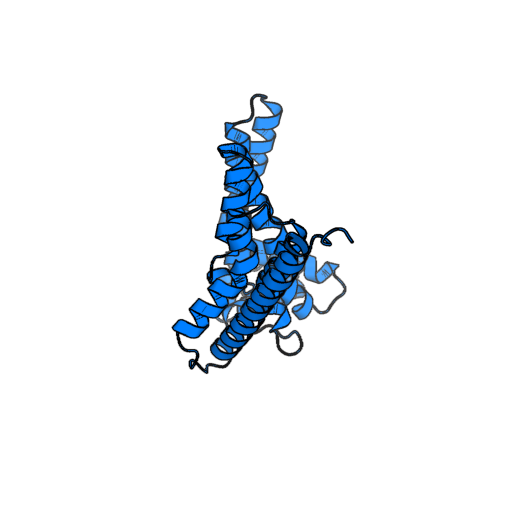 66.00 85 PRO A N 1
ATOM 657 C CA . PRO A 1 85 ? 16.934 8.752 -6.616 1.00 66.00 85 PRO A CA 1
ATOM 658 C C . PRO A 1 85 ? 16.402 9.266 -7.957 1.00 66.00 85 PRO A C 1
ATOM 660 O O . PRO A 1 85 ? 16.200 8.489 -8.885 1.00 66.00 85 PRO A O 1
ATOM 663 N N . HIS A 1 86 ? 16.153 10.574 -8.056 1.00 67.69 86 HIS A N 1
ATOM 664 C CA . HIS A 1 86 ? 15.598 11.223 -9.254 1.00 67.69 86 HIS A CA 1
ATOM 665 C C . HIS A 1 86 ? 14.242 10.648 -9.720 1.00 67.69 86 HIS A C 1
ATOM 667 O O . HIS A 1 86 ? 13.913 10.720 -10.901 1.00 67.69 86 HIS A O 1
ATOM 673 N N . GLY A 1 87 ? 13.458 10.048 -8.813 1.00 68.00 87 GLY A N 1
ATOM 674 C CA . GLY A 1 87 ? 12.191 9.390 -9.159 1.00 68.00 87 GLY A CA 1
ATOM 675 C C . GLY A 1 87 ? 12.355 8.054 -9.896 1.00 68.00 87 GLY A C 1
ATOM 676 O O . GLY A 1 87 ? 11.393 7.547 -10.469 1.00 68.00 87 GLY A O 1
ATOM 677 N N . ILE A 1 88 ? 13.564 7.484 -9.891 1.00 79.94 88 ILE A N 1
ATOM 678 C CA . ILE A 1 88 ? 13.866 6.195 -10.514 1.00 79.94 88 ILE A CA 1
ATOM 679 C C . ILE A 1 88 ? 13.480 5.066 -9.560 1.00 79.94 88 ILE A C 1
ATOM 681 O O . ILE A 1 88 ? 13.851 5.054 -8.385 1.00 79.94 88 ILE A O 1
ATOM 685 N N . ILE A 1 89 ? 12.757 4.086 -10.095 1.00 87.62 89 ILE A N 1
ATOM 68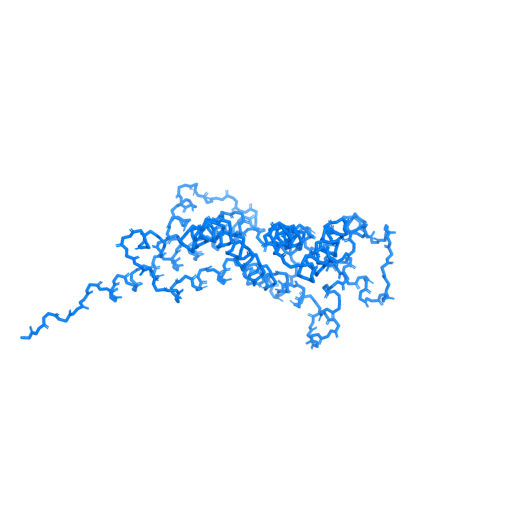6 C CA . ILE A 1 89 ? 12.366 2.873 -9.378 1.00 87.62 89 ILE A CA 1
ATOM 687 C C . ILE A 1 89 ? 13.625 2.073 -9.042 1.00 87.62 89 ILE A C 1
ATOM 689 O O . ILE A 1 89 ? 14.441 1.768 -9.910 1.00 87.62 89 ILE A O 1
ATOM 693 N N . PHE A 1 90 ? 13.777 1.731 -7.768 1.00 83.00 90 PHE A N 1
ATOM 694 C CA . PHE A 1 90 ? 14.950 1.051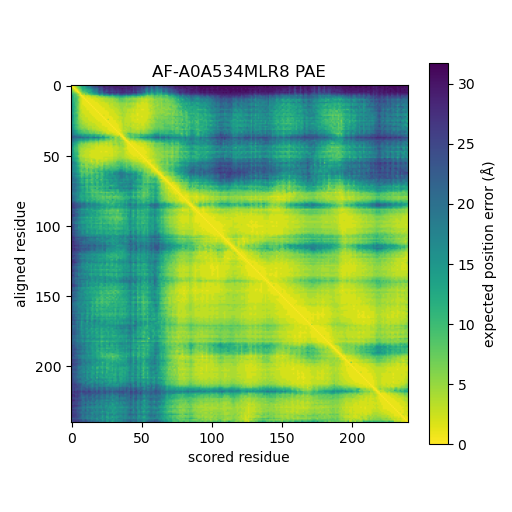 -7.228 1.00 83.00 90 PHE A CA 1
ATOM 695 C C . PHE A 1 90 ? 14.547 -0.181 -6.413 1.00 83.00 90 PHE A C 1
ATOM 697 O O . PHE A 1 90 ? 13.406 -0.283 -5.957 1.00 83.00 90 PHE A O 1
ATOM 704 N N . SER A 1 91 ? 15.510 -1.077 -6.157 1.00 82.75 91 SER A N 1
ATOM 705 C CA . SER A 1 91 ? 15.311 -2.411 -5.560 1.00 82.75 91 SER A CA 1
ATOM 706 C C . SER A 1 91 ? 14.773 -3.446 -6.556 1.00 82.75 91 SER A C 1
ATOM 708 O O . SER A 1 91 ? 13.957 -3.129 -7.415 1.00 82.75 91 SER A O 1
ATOM 710 N N . THR A 1 92 ? 15.224 -4.695 -6.414 1.00 86.50 92 THR A N 1
ATOM 711 C CA . THR A 1 92 ? 14.957 -5.802 -7.348 1.00 86.50 92 THR A CA 1
ATOM 712 C C . THR A 1 92 ? 13.468 -5.986 -7.647 1.00 86.50 92 THR A C 1
ATOM 714 O O . THR A 1 92 ? 13.068 -5.886 -8.805 1.00 86.50 92 THR A O 1
ATOM 717 N N . ASP A 1 93 ? 12.638 -6.192 -6.620 1.00 86.44 93 ASP A N 1
ATOM 718 C CA . ASP A 1 93 ? 11.218 -6.504 -6.826 1.00 86.44 93 ASP A CA 1
ATOM 719 C C . ASP A 1 93 ? 10.434 -5.350 -7.473 1.00 86.44 93 ASP A C 1
ATOM 721 O O . ASP A 1 93 ? 9.783 -5.604 -8.486 1.00 86.44 93 ASP A O 1
ATOM 725 N N . PRO A 1 94 ? 10.540 -4.085 -7.008 1.00 89.75 94 PRO A N 1
ATOM 726 C CA . PRO A 1 94 ? 9.930 -2.949 -7.699 1.00 89.75 94 PRO A CA 1
ATOM 727 C C . PRO A 1 94 ? 10.349 -2.793 -9.160 1.00 89.75 94 PRO A C 1
ATOM 729 O O . PRO A 1 94 ? 9.504 -2.473 -9.991 1.00 89.75 94 PRO A O 1
ATOM 732 N N . ILE A 1 95 ? 11.628 -3.024 -9.490 1.00 91.12 95 ILE A N 1
ATOM 733 C CA . ILE A 1 95 ? 12.130 -2.911 -10.869 1.00 91.12 95 ILE A CA 1
ATOM 734 C C . ILE A 1 95 ? 11.458 -3.953 -11.767 1.00 91.12 95 ILE A C 1
ATOM 736 O O . ILE A 1 95 ? 10.937 -3.609 -12.826 1.00 91.12 95 ILE A O 1
ATOM 740 N N . PHE A 1 96 ? 11.428 -5.220 -11.346 1.00 91.31 96 PHE A N 1
ATOM 741 C CA . PHE A 1 96 ? 10.797 -6.283 -12.131 1.00 91.31 96 PHE A CA 1
ATOM 742 C C . PHE A 1 96 ? 9.272 -6.137 -12.196 1.00 91.31 96 PHE A C 1
ATOM 744 O O . PHE A 1 96 ? 8.676 -6.387 -13.243 1.00 91.31 96 PHE A O 1
ATOM 751 N N . ASN A 1 97 ? 8.639 -5.690 -11.112 1.00 91.25 97 ASN A N 1
ATOM 752 C CA . ASN A 1 97 ? 7.199 -5.455 -11.076 1.00 91.25 97 ASN A CA 1
ATOM 753 C C . ASN A 1 97 ? 6.797 -4.255 -11.960 1.00 91.25 97 ASN A C 1
ATOM 755 O O . ASN A 1 97 ? 5.801 -4.307 -12.687 1.00 91.25 97 ASN A O 1
ATOM 759 N N . TYR A 1 98 ? 7.615 -3.199 -11.998 1.00 92.44 98 TYR A N 1
ATOM 760 C CA . TYR A 1 98 ? 7.442 -2.109 -12.956 1.00 92.44 98 TYR A CA 1
ATOM 761 C C . TYR A 1 98 ? 7.689 -2.553 -14.394 1.00 92.44 98 TYR A C 1
ATOM 763 O O . TYR A 1 98 ? 6.912 -2.176 -15.260 1.00 92.44 98 TYR A O 1
ATOM 771 N N . SER A 1 99 ? 8.712 -3.374 -14.656 1.00 91.88 99 SER A N 1
ATOM 772 C CA . SER A 1 99 ? 8.973 -3.910 -15.999 1.00 91.88 99 SER A CA 1
ATOM 773 C C . SER A 1 99 ? 7.740 -4.615 -16.559 1.00 91.88 99 SER A C 1
ATOM 775 O O . SER A 1 99 ? 7.319 -4.308 -17.666 1.00 91.88 99 SER A O 1
ATOM 777 N N . PHE A 1 100 ? 7.107 -5.488 -15.770 1.00 92.12 100 PHE A N 1
ATOM 778 C CA . PHE A 1 100 ? 5.861 -6.136 -16.179 1.00 92.12 100 PHE A CA 1
ATOM 779 C C . PHE A 1 100 ? 4.725 -5.120 -16.404 1.00 92.12 100 PHE A C 1
ATOM 781 O O . PHE A 1 100 ? 4.007 -5.194 -17.398 1.00 92.12 100 PHE A O 1
ATOM 788 N N . THR A 1 101 ? 4.583 -4.126 -15.522 1.00 92.81 101 THR A N 1
ATOM 789 C CA . THR A 1 101 ? 3.587 -3.051 -15.690 1.00 92.81 101 THR A CA 1
ATOM 790 C C . THR A 1 101 ? 3.803 -2.272 -16.991 1.00 92.81 101 THR A C 1
ATOM 792 O O . THR A 1 101 ? 2.849 -2.003 -17.717 1.00 92.81 101 THR A O 1
ATOM 795 N N . ALA A 1 102 ? 5.052 -1.928 -17.301 1.00 92.00 102 ALA A N 1
ATOM 796 C CA . ALA A 1 102 ? 5.426 -1.226 -18.518 1.00 92.00 102 ALA A CA 1
ATOM 797 C C . ALA A 1 102 ? 5.145 -2.079 -19.762 1.00 92.00 102 ALA A C 1
ATOM 799 O O . ALA A 1 102 ? 4.632 -1.553 -20.744 1.00 92.00 102 ALA A O 1
ATOM 800 N N . ASP A 1 103 ? 5.393 -3.390 -19.708 1.00 91.25 103 ASP A N 1
ATOM 801 C CA . ASP A 1 103 ? 5.055 -4.314 -20.796 1.00 91.25 103 ASP A CA 1
ATOM 802 C C . ASP A 1 103 ? 3.542 -4.342 -21.062 1.00 91.25 103 ASP A C 1
ATOM 804 O O . ASP A 1 103 ? 3.121 -4.271 -22.219 1.00 91.25 103 ASP A O 1
ATOM 808 N N . VAL A 1 104 ? 2.711 -4.367 -20.013 1.00 91.56 104 VAL A N 1
ATOM 809 C CA . VAL A 1 104 ? 1.242 -4.279 -20.138 1.00 91.56 104 VAL A CA 1
ATOM 810 C C . VAL A 1 104 ? 0.818 -2.944 -20.755 1.00 91.56 104 VAL A C 1
ATOM 812 O O . VAL A 1 104 ? -0.027 -2.923 -21.645 1.00 91.56 104 VAL A O 1
ATOM 815 N N . VAL A 1 105 ? 1.418 -1.831 -20.321 1.00 92.75 105 VAL A N 1
ATOM 816 C CA . VAL A 1 105 ? 1.129 -0.489 -20.857 1.00 92.75 105 VAL A CA 1
ATOM 817 C C . VAL A 1 105 ? 1.517 -0.378 -22.334 1.00 92.75 105 VAL A C 1
ATOM 819 O O . VAL A 1 105 ? 0.744 0.147 -23.129 1.00 92.75 105 VAL A O 1
ATOM 822 N N . ASN A 1 106 ? 2.692 -0.887 -22.708 1.00 91.44 106 ASN A N 1
ATOM 823 C CA . ASN A 1 106 ? 3.229 -0.772 -24.064 1.00 91.44 106 ASN A CA 1
ATOM 824 C C . ASN A 1 106 ? 2.530 -1.705 -25.056 1.00 91.44 106 ASN A C 1
ATOM 826 O O . ASN A 1 106 ? 2.299 -1.328 -26.202 1.00 91.44 106 ASN A O 1
ATOM 830 N N . SER A 1 107 ? 2.219 -2.933 -24.635 1.00 90.00 107 SER A N 1
ATOM 831 C CA . SER A 1 107 ? 1.554 -3.916 -25.495 1.00 90.00 107 SER A CA 1
ATOM 832 C C . SER A 1 107 ? 0.037 -3.743 -25.531 1.00 90.00 107 SER A C 1
ATOM 834 O O . SER A 1 107 ? -0.599 -4.182 -26.484 1.00 90.00 107 SER A O 1
ATOM 836 N N . GLY A 1 1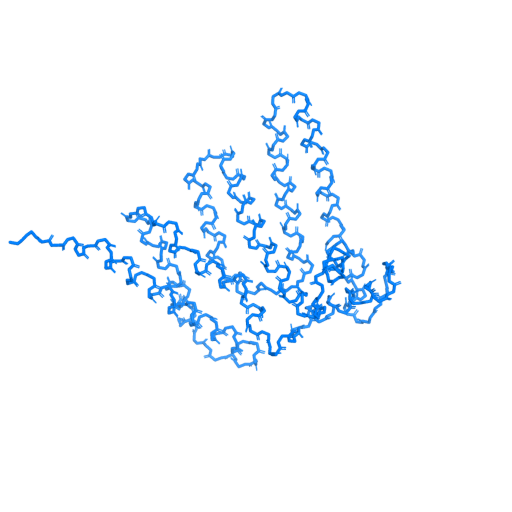08 ? -0.553 -3.132 -24.498 1.00 87.56 108 GLY A N 1
ATOM 837 C CA . GLY A 1 108 ? -2.000 -3.058 -24.307 1.00 87.56 108 GLY A CA 1
ATOM 838 C C . GLY A 1 108 ? -2.635 -4.375 -23.848 1.00 87.56 108 GLY A C 1
ATOM 839 O O . GLY A 1 108 ? -3.852 -4.429 -23.669 1.00 87.56 108 GLY A O 1
ATOM 840 N N . PHE A 1 109 ? -1.841 -5.430 -23.636 1.00 87.88 109 PHE A N 1
ATOM 841 C CA . PHE A 1 109 ? -2.333 -6.756 -23.279 1.00 87.88 109 PHE A CA 1
ATOM 842 C C . PHE A 1 109 ? -1.556 -7.350 -22.107 1.00 87.88 109 PHE A C 1
ATOM 844 O O . PHE A 1 109 ? -0.351 -7.174 -21.950 1.00 87.88 109 PHE A O 1
ATOM 851 N N . TRP A 1 110 ? -2.260 -8.122 -21.286 1.00 89.88 110 TRP A N 1
ATOM 852 C CA . TRP A 1 110 ? -1.622 -9.011 -20.328 1.00 89.88 110 TRP A CA 1
ATOM 853 C C . TRP A 1 110 ? -1.260 -10.335 -21.014 1.00 89.88 110 TRP A C 1
ATOM 855 O O . TRP A 1 110 ? -2.127 -10.996 -21.583 1.00 89.88 110 TRP A O 1
ATOM 865 N N . ALA A 1 111 ? 0.010 -10.735 -20.923 1.00 86.69 111 ALA A N 1
ATOM 866 C CA . ALA A 1 111 ? 0.504 -12.020 -21.408 1.00 86.69 111 ALA A CA 1
ATOM 867 C C . ALA A 1 111 ? 1.118 -12.830 -20.243 1.00 86.69 111 ALA A C 1
ATOM 869 O O . ALA A 1 111 ? 2.207 -12.487 -19.772 1.00 86.69 111 ALA A O 1
ATOM 870 N N . PRO A 1 112 ? 0.450 -13.894 -19.754 1.00 87.19 112 PRO A N 1
ATOM 871 C CA . PRO A 1 112 ? 0.996 -14.732 -18.692 1.00 87.19 112 PRO A CA 1
ATOM 872 C C . PRO A 1 112 ? 2.287 -15.429 -19.133 1.00 87.19 112 PRO A C 1
ATOM 874 O O . PRO A 1 112 ? 2.373 -15.995 -20.222 1.00 87.19 112 PRO A O 1
ATOM 877 N N . GLY A 1 113 ? 3.296 -15.415 -18.269 1.00 85.56 113 GLY A N 1
ATOM 878 C CA . GLY A 1 113 ? 4.616 -15.976 -18.537 1.00 85.56 113 GLY A CA 1
ATOM 879 C C . GLY A 1 113 ? 5.511 -15.119 -19.440 1.00 85.56 113 GLY A C 1
ATOM 880 O O . GLY A 1 113 ? 6.597 -15.594 -19.787 1.00 85.56 113 GLY A O 1
ATOM 881 N N . ALA A 1 114 ? 5.088 -13.903 -19.803 1.00 79.19 114 ALA A N 1
ATOM 882 C CA . ALA A 1 114 ? 5.905 -12.918 -20.509 1.00 79.19 114 ALA A CA 1
ATOM 883 C C . ALA A 1 114 ? 6.797 -12.113 -19.543 1.00 79.19 114 ALA A C 1
ATOM 885 O O . ALA A 1 114 ? 6.556 -12.074 -18.337 1.00 79.19 114 ALA A O 1
ATOM 886 N N . GLY A 1 115 ? 7.828 -11.459 -20.081 1.00 79.06 115 GLY A N 1
ATOM 887 C CA . GLY A 1 115 ? 8.797 -10.683 -19.304 1.00 79.06 115 GLY A CA 1
ATOM 888 C C . GLY A 1 115 ? 10.029 -11.489 -18.875 1.00 79.06 115 GLY A C 1
ATOM 889 O O . GLY A 1 115 ? 10.051 -12.720 -18.894 1.00 79.06 115 GLY A O 1
ATOM 890 N N . ASN A 1 116 ? 11.089 -10.774 -18.495 1.00 79.25 116 ASN A N 1
ATOM 891 C CA . ASN A 1 116 ? 12.389 -11.359 -18.160 1.00 79.25 116 ASN A CA 1
ATOM 892 C C . ASN A 1 116 ? 12.593 -11.494 -16.643 1.00 79.25 116 ASN A C 1
ATOM 894 O O . ASN A 1 116 ? 12.151 -10.652 -15.859 1.00 79.25 116 ASN A O 1
ATOM 898 N N . GLY A 1 117 ? 13.320 -12.531 -16.216 1.00 83.94 117 GLY A N 1
ATOM 899 C CA . GLY A 1 117 ? 13.664 -12.736 -14.804 1.00 83.94 117 GLY A CA 1
ATOM 900 C C . GLY A 1 117 ? 12.428 -12.852 -13.905 1.00 83.94 117 GLY A C 1
ATOM 901 O O . GLY A 1 117 ? 11.489 -13.578 -14.231 1.00 83.94 117 GLY A O 1
ATOM 902 N N . PHE A 1 118 ? 12.408 -12.122 -12.784 1.00 80.19 118 PHE A N 1
ATOM 903 C CA . PHE A 1 118 ? 11.282 -12.150 -11.840 1.00 80.19 118 PHE A CA 1
ATOM 904 C C . PHE A 1 118 ? 9.989 -11.535 -12.397 1.00 80.19 118 PHE A C 1
ATOM 906 O O . PHE A 1 118 ? 8.912 -11.895 -11.927 1.00 80.19 118 PHE A O 1
ATOM 913 N N . ALA A 1 119 ? 10.057 -10.685 -13.433 1.00 80.44 119 ALA A N 1
ATOM 914 C CA . ALA A 1 119 ? 8.861 -10.130 -14.079 1.00 80.44 119 ALA A CA 1
ATOM 915 C C . ALA A 1 119 ? 7.952 -11.235 -14.644 1.00 80.44 119 ALA A C 1
ATOM 917 O O . ALA A 1 119 ? 6.728 -11.126 -14.587 1.00 80.44 119 ALA A O 1
ATOM 918 N N . ARG A 1 120 ? 8.553 -12.351 -15.084 1.00 85.75 120 ARG A N 1
ATOM 919 C CA . ARG A 1 120 ? 7.826 -13.538 -15.540 1.00 85.75 120 ARG A CA 1
ATOM 920 C C . ARG A 1 120 ? 6.916 -14.112 -14.462 1.00 85.75 120 ARG A C 1
ATOM 922 O O . ARG A 1 120 ? 5.786 -14.482 -14.757 1.00 85.75 120 ARG A O 1
ATOM 929 N N . THR A 1 121 ? 7.383 -14.179 -13.220 1.00 84.00 121 THR A N 1
ATOM 930 C CA . THR A 1 121 ? 6.585 -14.695 -12.101 1.00 84.00 121 THR A CA 1
ATOM 931 C C . THR A 1 121 ? 5.420 -13.760 -11.785 1.00 84.00 121 THR A C 1
ATOM 933 O O . THR A 1 121 ? 4.291 -14.220 -11.635 1.00 84.00 121 THR A O 1
ATOM 936 N N . TYR A 1 122 ? 5.674 -12.450 -11.761 1.00 83.19 122 TYR A N 1
ATOM 937 C CA . TYR A 1 122 ? 4.644 -11.435 -11.520 1.00 83.19 122 TYR A CA 1
ATOM 938 C C . TYR A 1 122 ? 3.557 -11.433 -12.601 1.00 83.19 122 TYR A C 1
ATOM 940 O O . TYR A 1 122 ? 2.385 -11.203 -12.302 1.00 83.19 122 TYR A O 1
ATOM 948 N N . SER A 1 123 ? 3.909 -11.794 -13.838 1.00 84.12 123 SER A N 1
ATOM 949 C CA . SER A 1 123 ? 2.952 -11.879 -14.942 1.00 84.12 123 SER A CA 1
ATOM 950 C C . SER A 1 123 ? 1.837 -12.914 -14.747 1.00 84.12 123 SER A C 1
ATOM 952 O O . SER A 1 123 ? 0.848 -12.855 -15.464 1.00 84.12 123 SER A O 1
ATOM 954 N N . PHE A 1 124 ? 1.932 -13.854 -13.802 1.00 88.12 124 PHE A N 1
ATOM 955 C CA . PHE A 1 124 ? 0.829 -14.786 -13.528 1.00 88.12 124 PHE A CA 1
ATOM 956 C C . PHE A 1 124 ? -0.278 -14.183 -12.649 1.00 88.12 124 PHE A C 1
ATOM 958 O O . PHE A 1 124 ? -1.386 -14.715 -12.633 1.00 88.12 124 PHE A O 1
ATOM 965 N N . TYR A 1 125 ? -0.009 -13.054 -11.987 1.00 88.31 125 TYR A N 1
ATOM 966 C CA . TYR A 1 125 ? -0.915 -12.385 -11.048 1.00 88.31 125 TYR A CA 1
ATOM 967 C C . TYR A 1 125 ? -1.099 -10.916 -11.469 1.00 88.31 125 TYR A C 1
ATOM 969 O O . TYR A 1 125 ? -0.475 -10.006 -10.922 1.00 88.31 125 TYR A O 1
ATOM 977 N N . PRO A 1 126 ? -1.892 -10.647 -12.522 1.00 88.75 126 PRO A N 1
ATOM 978 C CA . PRO A 1 126 ? -1.802 -9.391 -13.260 1.00 88.75 126 PRO A CA 1
ATOM 979 C C . PRO A 1 126 ? -2.542 -8.217 -12.626 1.00 88.75 126 PRO A C 1
ATOM 981 O O . PRO A 1 126 ? -2.345 -7.086 -13.064 1.00 88.75 126 PRO A O 1
ATOM 984 N N . LEU A 1 127 ? -3.435 -8.443 -11.659 1.00 88.56 127 LEU A N 1
ATOM 985 C CA . LEU A 1 127 ? -4.450 -7.453 -11.296 1.00 88.56 127 LEU A CA 1
ATOM 986 C C . LEU A 1 127 ? -3.837 -6.138 -10.809 1.00 88.56 127 LEU A C 1
ATOM 988 O O . LEU A 1 127 ? -4.250 -5.066 -11.254 1.00 88.56 127 LEU A O 1
ATOM 992 N N . GLY A 1 128 ? -2.834 -6.219 -9.930 1.00 88.69 128 GLY A N 1
ATOM 993 C CA . GLY A 1 128 ? -2.138 -5.038 -9.421 1.00 88.69 128 GLY A CA 1
ATOM 994 C C . GLY A 1 128 ? -1.453 -4.250 -10.536 1.00 88.69 128 GLY A C 1
ATOM 995 O O . GLY A 1 128 ? -1.629 -3.038 -10.636 1.00 88.69 128 GLY A O 1
ATOM 996 N N . ASN A 1 129 ? -0.739 -4.940 -11.422 1.00 91.25 129 ASN A N 1
ATOM 997 C CA . ASN A 1 129 ? 0.001 -4.328 -12.525 1.00 91.25 129 ASN A CA 1
ATOM 998 C C . ASN A 1 129 ? -0.916 -3.744 -13.600 1.00 91.25 129 ASN A C 1
ATOM 1000 O O . ASN A 1 129 ? -0.667 -2.644 -14.077 1.00 91.25 129 ASN A O 1
ATOM 1004 N N . VAL A 1 130 ? -2.001 -4.435 -13.953 1.00 90.88 130 VAL A N 1
ATOM 1005 C CA . VAL A 1 130 ? -3.004 -3.934 -14.905 1.00 90.88 130 VAL A CA 1
ATOM 1006 C C . VAL A 1 130 ? -3.664 -2.672 -14.357 1.00 90.88 130 VAL A C 1
ATOM 1008 O O . VAL A 1 130 ? -3.786 -1.677 -15.072 1.00 90.88 130 VAL A O 1
ATOM 1011 N N . PHE A 1 131 ? -4.032 -2.673 -13.072 1.00 90.81 131 PHE A N 1
ATOM 1012 C CA . PHE A 1 131 ? -4.569 -1.486 -12.417 1.00 90.81 131 PHE A CA 1
ATOM 1013 C C . PHE A 1 131 ? -3.558 -0.326 -12.429 1.00 90.81 131 PHE A C 1
ATOM 1015 O O . PHE A 1 131 ? -3.905 0.790 -12.812 1.00 90.81 131 PHE A O 1
ATOM 1022 N N . MET A 1 132 ? -2.297 -0.577 -12.063 1.00 91.56 132 MET A N 1
ATOM 1023 C CA . MET A 1 132 ? -1.247 0.448 -12.106 1.00 91.56 132 MET A CA 1
ATOM 1024 C C . MET A 1 132 ? -1.003 0.966 -13.525 1.00 91.56 132 MET A C 1
ATOM 1026 O O . MET A 1 132 ? -0.845 2.170 -13.707 1.00 91.56 132 MET A O 1
ATOM 1030 N N . GLY A 1 133 ? -1.028 0.088 -14.529 1.00 91.56 133 GLY A N 1
ATOM 1031 C CA . GLY A 1 133 ? -0.912 0.451 -15.938 1.00 91.56 133 GLY A CA 1
ATOM 1032 C C . GLY A 1 133 ? -2.028 1.395 -16.386 1.00 91.56 133 GLY A C 1
ATOM 1033 O O . GLY A 1 133 ? -1.755 2.408 -17.026 1.00 91.56 133 GLY A O 1
ATOM 1034 N N . TYR A 1 134 ? -3.271 1.137 -15.968 1.00 90.69 134 TYR A N 1
ATOM 1035 C CA . TYR A 1 134 ? -4.391 2.049 -16.214 1.00 90.69 134 TYR A CA 1
ATOM 1036 C C . TYR A 1 134 ? -4.177 3.428 -15.569 1.00 90.69 134 TYR A C 1
ATOM 1038 O O . TYR A 1 134 ? -4.413 4.461 -16.200 1.00 90.69 134 TYR A O 1
ATOM 1046 N N . VAL A 1 135 ? -3.690 3.471 -14.325 1.00 91.44 135 VAL A N 1
ATOM 1047 C CA . VAL A 1 135 ? -3.379 4.745 -13.655 1.00 91.44 135 VAL A CA 1
ATOM 1048 C C . VAL A 1 135 ? -2.254 5.490 -14.379 1.00 91.44 135 VAL A C 1
ATOM 1050 O O . VAL A 1 135 ? -2.362 6.693 -14.591 1.00 91.44 135 VAL A O 1
ATOM 1053 N N . ILE A 1 136 ? -1.204 4.790 -14.817 1.00 93.19 136 ILE A N 1
ATOM 1054 C CA . ILE A 1 136 ? -0.102 5.372 -15.599 1.00 93.19 136 ILE A CA 1
ATOM 1055 C C . ILE A 1 136 ? -0.625 6.017 -16.887 1.00 93.19 136 ILE A C 1
ATOM 1057 O O . ILE A 1 136 ? -0.290 7.166 -17.169 1.00 93.19 136 ILE A O 1
ATOM 1061 N N . LEU A 1 137 ? -1.482 5.313 -17.631 1.00 92.00 137 LEU A N 1
ATOM 1062 C CA . LEU A 1 137 ? -2.069 5.810 -18.879 1.00 92.00 137 LEU A CA 1
ATOM 1063 C C . LEU A 1 137 ? -2.960 7.044 -18.677 1.00 92.00 137 LEU A C 1
ATOM 1065 O O . LEU A 1 137 ? -3.055 7.886 -19.566 1.00 92.00 137 LEU A O 1
ATOM 1069 N N . THR A 1 138 ? -3.608 7.168 -17.517 1.00 91.62 138 THR A N 1
ATOM 1070 C CA . THR A 1 138 ? -4.558 8.256 -17.229 1.00 91.62 138 THR A CA 1
ATOM 1071 C C . THR A 1 138 ? -3.939 9.450 -16.502 1.00 91.62 138 THR A C 1
ATOM 1073 O O . THR A 1 138 ? -4.499 10.542 -16.549 1.00 91.62 138 THR A O 1
ATOM 1076 N N . ALA A 1 139 ? -2.784 9.284 -15.855 1.00 88.62 139 ALA A N 1
ATOM 1077 C CA . ALA A 1 139 ? -2.172 10.319 -15.023 1.00 88.62 139 ALA A CA 1
ATOM 1078 C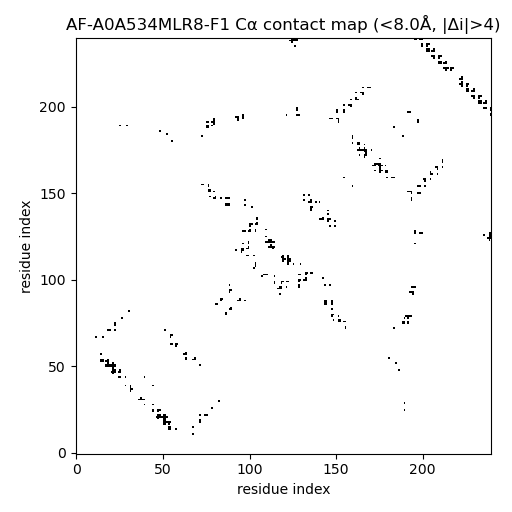 C . ALA A 1 139 ? -1.530 11.478 -15.808 1.00 88.62 139 ALA A C 1
ATOM 1080 O O . ALA A 1 139 ? -1.317 12.543 -15.233 1.00 88.62 139 ALA A O 1
ATOM 1081 N N . GLY A 1 140 ? -1.176 11.286 -17.085 1.00 86.38 140 GLY A N 1
ATOM 1082 C CA . GLY A 1 140 ? -0.488 12.312 -17.886 1.00 86.38 140 GLY A CA 1
ATOM 1083 C C . GLY A 1 140 ? 0.922 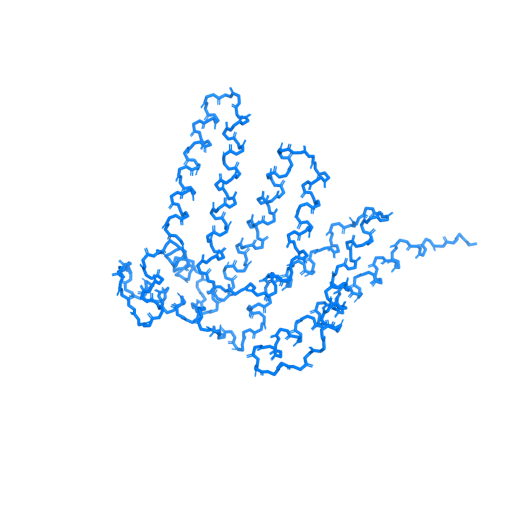12.669 -17.384 1.00 86.38 140 GLY A C 1
ATOM 1084 O O . GLY A 1 140 ? 1.446 13.731 -17.709 1.00 86.38 140 GLY A O 1
ATOM 1085 N N . LEU A 1 141 ? 1.532 11.797 -16.576 1.00 88.06 141 LEU A N 1
ATOM 1086 C CA . LEU A 1 141 ? 2.860 11.952 -15.977 1.00 88.06 141 LEU A CA 1
ATOM 1087 C C . LEU A 1 141 ? 3.783 10.799 -16.415 1.00 88.06 141 LEU A C 1
ATOM 1089 O O . LEU A 1 141 ? 3.286 9.759 -16.854 1.00 88.06 141 LEU A O 1
ATOM 1093 N N . PRO A 1 142 ? 5.118 10.925 -16.268 1.00 89.62 142 PRO A N 1
ATOM 1094 C CA . PRO A 1 142 ? 6.039 9.828 -16.564 1.00 89.62 142 PRO A CA 1
ATOM 1095 C C . PRO A 1 142 ? 5.671 8.551 -15.794 1.00 89.62 142 PRO A C 1
ATOM 1097 O O . PRO A 1 142 ? 5.547 8.579 -14.568 1.00 89.62 142 PRO A O 1
ATOM 1100 N N . GLY A 1 143 ? 5.533 7.421 -16.495 1.00 89.25 143 GLY A N 1
ATOM 1101 C CA . GLY A 1 143 ? 5.019 6.177 -15.906 1.00 89.25 143 GLY A CA 1
ATOM 1102 C C . GLY A 1 143 ? 5.819 5.671 -14.704 1.00 89.25 143 GLY A C 1
ATOM 1103 O O . GLY A 1 143 ? 5.227 5.250 -13.713 1.00 89.25 143 GLY A O 1
ATOM 1104 N N . ALA A 1 144 ? 7.147 5.806 -14.735 1.00 89.56 144 ALA A N 1
ATOM 1105 C CA . ALA A 1 144 ? 8.010 5.435 -13.614 1.00 89.56 144 ALA A CA 1
ATOM 1106 C C . ALA A 1 144 ? 7.734 6.280 -12.359 1.00 89.56 144 ALA A C 1
ATOM 1108 O O . ALA A 1 144 ? 7.706 5.748 -11.249 1.00 89.56 144 ALA A O 1
ATOM 1109 N N . ALA A 1 145 ? 7.464 7.578 -12.538 1.00 87.56 145 ALA A N 1
ATOM 1110 C CA . ALA A 1 145 ? 7.085 8.454 -11.439 1.00 87.56 145 ALA A CA 1
ATOM 1111 C C . ALA A 1 145 ? 5.723 8.029 -10.880 1.00 87.56 145 ALA A C 1
ATOM 1113 O O . ALA A 1 145 ? 5.606 7.777 -9.687 1.00 87.56 145 ALA A O 1
ATOM 1114 N N . VAL A 1 146 ? 4.707 7.857 -11.730 1.00 89.44 146 VAL A N 1
ATOM 1115 C CA . VAL A 1 146 ? 3.367 7.426 -11.288 1.00 89.44 146 VAL A CA 1
ATOM 1116 C C . VAL A 1 146 ? 3.432 6.103 -10.520 1.00 89.44 146 VAL A C 1
ATOM 1118 O O . VAL A 1 146 ? 2.863 5.996 -9.433 1.00 89.44 146 VAL A O 1
ATOM 1121 N N . TYR A 1 147 ? 4.176 5.124 -11.038 1.00 91.06 147 TYR A N 1
ATOM 1122 C CA . TYR A 1 147 ? 4.364 3.823 -10.40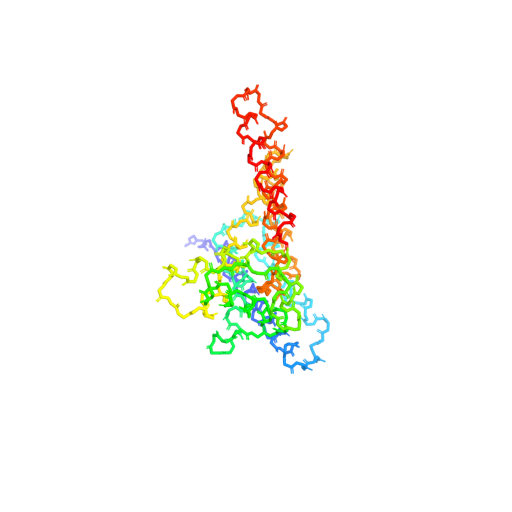1 1.00 91.06 147 TYR A CA 1
ATOM 1123 C C . TYR A 1 147 ? 5.004 3.934 -9.008 1.00 91.06 147 TYR A C 1
ATOM 1125 O O . TYR A 1 147 ? 4.542 3.289 -8.068 1.00 91.06 147 TYR A O 1
ATOM 1133 N N . ALA A 1 148 ? 6.025 4.782 -8.844 1.00 88.38 148 ALA A N 1
ATOM 1134 C CA . ALA A 1 148 ? 6.695 4.970 -7.557 1.00 88.38 148 ALA A CA 1
ATOM 1135 C C . ALA A 1 148 ? 5.755 5.503 -6.457 1.00 88.38 148 ALA A C 1
ATOM 1137 O O . ALA A 1 148 ? 5.974 5.229 -5.276 1.00 88.38 148 ALA A O 1
ATOM 1138 N N . TRP A 1 149 ? 4.708 6.245 -6.833 1.00 87.94 149 TRP A N 1
ATOM 1139 C CA . TRP A 1 149 ? 3.777 6.881 -5.896 1.00 87.94 149 TRP A CA 1
ATOM 1140 C C . TRP A 1 149 ? 2.475 6.104 -5.679 1.00 87.94 149 TRP A C 1
ATOM 1142 O O . TRP A 1 149 ? 1.954 6.097 -4.562 1.00 87.94 149 TRP A O 1
ATOM 1152 N N . ILE A 1 150 ? 1.918 5.476 -6.718 1.00 88.62 150 ILE A N 1
ATOM 1153 C CA . ILE A 1 150 ? 0.522 5.017 -6.699 1.00 88.62 150 ILE A CA 1
ATOM 1154 C C . ILE A 1 150 ? 0.235 3.994 -5.597 1.00 88.62 150 ILE A C 1
ATOM 1156 O O . ILE A 1 150 ? -0.739 4.143 -4.859 1.00 88.62 150 ILE A O 1
ATOM 1160 N N . GLU A 1 151 ? 1.094 2.990 -5.421 1.00 87.94 151 GLU A N 1
ATOM 1161 C CA . GLU A 1 151 ? 0.871 1.961 -4.404 1.00 87.94 151 GLU A CA 1
ATOM 1162 C C . GLU A 1 151 ? 0.960 2.536 -2.987 1.00 87.94 151 GLU A C 1
ATOM 1164 O O . GLU A 1 151 ? 0.114 2.244 -2.141 1.00 87.94 151 GLU A O 1
ATOM 1169 N N . ALA A 1 152 ? 1.944 3.404 -2.739 1.00 85.75 152 ALA A N 1
ATOM 1170 C CA . ALA A 1 152 ? 2.111 4.085 -1.461 1.00 85.75 152 ALA A CA 1
ATOM 1171 C C . ALA A 1 152 ? 0.849 4.871 -1.080 1.00 85.75 152 ALA A C 1
ATOM 1173 O O . ALA A 1 152 ? 0.349 4.739 0.041 1.00 85.75 152 ALA A O 1
ATOM 1174 N N . LEU A 1 153 ? 0.294 5.632 -2.029 1.00 87.00 153 LEU A N 1
ATOM 1175 C CA . LEU A 1 153 ? -0.931 6.407 -1.834 1.00 87.00 153 LEU A CA 1
ATOM 1176 C C . LEU A 1 153 ? -2.146 5.505 -1.587 1.00 87.00 153 LEU A C 1
ATOM 1178 O O . LEU A 1 153 ? -2.924 5.752 -0.664 1.00 87.00 153 LEU A O 1
ATOM 1182 N N . LEU A 1 154 ? -2.300 4.430 -2.362 1.00 86.50 154 LEU A N 1
ATOM 1183 C CA . LEU A 1 154 ? -3.403 3.484 -2.180 1.00 86.50 154 LEU A CA 1
ATOM 1184 C C . LEU A 1 154 ? -3.339 2.794 -0.827 1.00 86.50 154 LEU A C 1
ATOM 1186 O O . LEU A 1 154 ? -4.350 2.721 -0.133 1.00 86.50 154 LEU A O 1
ATOM 1190 N N . ARG A 1 155 ? -2.160 2.327 -0.412 1.00 85.31 155 ARG A N 1
ATOM 1191 C CA . ARG A 1 155 ? -1.982 1.671 0.886 1.00 85.31 155 ARG A CA 1
ATOM 1192 C C . ARG A 1 155 ? -2.243 2.633 2.039 1.00 85.31 155 ARG A C 1
ATOM 1194 O O . ARG A 1 155 ? -2.892 2.232 3.005 1.00 85.31 155 ARG A O 1
ATOM 1201 N N . LEU A 1 156 ? -1.795 3.885 1.917 1.00 83.00 156 LEU A N 1
ATOM 1202 C CA . LEU A 1 156 ? -2.035 4.944 2.900 1.00 83.00 156 LEU A CA 1
ATOM 1203 C C . LEU A 1 156 ? -3.534 5.200 3.100 1.00 83.00 156 LEU A C 1
ATOM 1205 O O . LEU A 1 156 ? -3.985 5.369 4.230 1.00 83.00 156 LEU A O 1
ATOM 1209 N N . MET A 1 157 ? -4.314 5.197 2.018 1.00 81.94 157 MET A N 1
ATOM 1210 C CA . MET A 1 157 ? -5.758 5.433 2.079 1.00 81.94 157 MET A CA 1
ATOM 1211 C C . MET A 1 157 ? -6.541 4.182 2.492 1.00 81.94 157 MET A C 1
ATOM 1213 O O . MET A 1 157 ? -7.437 4.251 3.334 1.00 81.94 157 MET A O 1
ATOM 1217 N N . ALA A 1 158 ? -6.223 3.031 1.905 1.00 85.44 158 ALA A N 1
ATOM 1218 C CA . ALA A 1 158 ? -7.039 1.830 2.003 1.00 85.44 158 ALA A CA 1
ATOM 1219 C C . ALA A 1 158 ? -6.787 1.052 3.295 1.00 85.44 158 ALA A C 1
ATOM 1221 O O . ALA A 1 158 ? -7.748 0.664 3.963 1.00 85.44 158 ALA A O 1
ATOM 1222 N N . VAL A 1 159 ? -5.526 0.823 3.681 1.00 86.38 159 VAL A N 1
ATOM 1223 C CA . VAL A 1 159 ? -5.226 -0.103 4.784 1.00 86.38 159 VAL A CA 1
ATOM 1224 C C . VAL A 1 159 ? -5.646 0.470 6.144 1.00 86.38 159 VAL A C 1
ATOM 1226 O O . VAL A 1 159 ? -6.422 -0.200 6.831 1.00 86.38 159 VAL A O 1
ATOM 1229 N N . PRO A 1 160 ? -5.272 1.709 6.533 1.00 81.69 160 PRO A N 1
ATOM 1230 C CA . PRO A 1 160 ? -5.739 2.299 7.790 1.00 81.69 160 PRO A CA 1
ATOM 1231 C C . PRO A 1 160 ? -7.268 2.387 7.870 1.00 81.69 160 PRO A C 1
ATOM 1233 O O . PRO A 1 160 ? -7.859 2.017 8.885 1.00 81.69 160 PRO A O 1
ATOM 1236 N N . THR A 1 161 ? -7.922 2.800 6.779 1.00 82.62 161 THR A N 1
ATOM 1237 C CA . THR A 1 161 ? -9.388 2.877 6.700 1.00 82.62 161 THR A CA 1
ATOM 1238 C C . THR A 1 161 ? -10.033 1.511 6.902 1.00 82.62 161 THR A C 1
ATOM 1240 O O . THR A 1 161 ? -11.014 1.391 7.635 1.00 82.62 161 THR A O 1
ATOM 1243 N N . THR A 1 162 ? -9.466 0.468 6.301 1.00 84.69 162 THR A N 1
ATOM 1244 C CA . THR A 1 162 ? -9.989 -0.895 6.404 1.00 84.69 162 THR A CA 1
ATOM 1245 C C . THR A 1 162 ? -9.816 -1.464 7.810 1.00 84.69 162 THR A C 1
ATOM 1247 O O . THR A 1 162 ? -10.781 -1.970 8.384 1.00 84.69 162 THR A O 1
ATOM 1250 N N . VAL A 1 163 ? -8.631 -1.307 8.411 1.00 86.44 163 VAL A N 1
ATOM 1251 C CA . VAL A 1 163 ? -8.363 -1.710 9.803 1.00 86.44 163 VAL A CA 1
ATOM 1252 C C . VAL A 1 163 ? -9.332 -1.010 10.759 1.00 86.44 163 VAL A C 1
ATOM 1254 O O . VAL A 1 163 ? -9.965 -1.662 11.593 1.00 86.44 163 VAL A O 1
ATOM 1257 N N . PHE A 1 164 ? -9.524 0.303 10.596 1.00 83.56 164 PHE A N 1
ATOM 1258 C CA . PHE A 1 164 ? -10.484 1.064 11.391 1.00 83.56 164 PHE A CA 1
ATOM 1259 C C . PHE A 1 164 ? -11.918 0.560 11.197 1.00 83.56 164 PHE A C 1
ATOM 1261 O O . PHE A 1 164 ? -12.655 0.354 12.162 1.00 83.56 164 PHE A O 1
ATOM 1268 N N . ALA A 1 165 ? -12.329 0.355 9.945 1.00 82.00 165 ALA A N 1
ATOM 1269 C CA . ALA A 1 165 ? -13.675 -0.067 9.586 1.00 82.00 165 ALA A CA 1
ATOM 1270 C C . ALA A 1 165 ? -14.025 -1.447 10.159 1.00 82.00 165 ALA A C 1
ATOM 1272 O O . ALA A 1 165 ? -15.152 -1.627 10.635 1.00 82.00 165 ALA A O 1
ATOM 1273 N N . ILE A 1 166 ? -13.077 -2.389 10.136 1.00 87.00 166 ILE A N 1
ATOM 1274 C CA . ILE A 1 166 ? -13.211 -3.716 10.746 1.00 87.00 166 ILE A CA 1
ATOM 1275 C C . ILE A 1 166 ? -13.273 -3.580 12.267 1.00 87.00 166 ILE A C 1
ATOM 1277 O O . ILE A 1 166 ? -14.245 -4.023 12.877 1.00 87.00 166 ILE A O 1
ATOM 1281 N N . GLY A 1 167 ? -12.289 -2.915 12.880 1.00 84.06 167 GLY A N 1
ATOM 1282 C CA . GLY A 1 167 ? -12.207 -2.777 14.333 1.00 84.06 167 GLY A CA 1
ATOM 1283 C C . GLY A 1 167 ? -13.433 -2.089 14.935 1.00 84.06 167 GLY A C 1
ATOM 1284 O O . GLY A 1 167 ? -13.949 -2.531 15.959 1.00 84.06 167 GLY A O 1
ATOM 1285 N N . ARG A 1 168 ? -13.962 -1.054 14.267 1.00 83.69 168 ARG A N 1
ATOM 1286 C CA . ARG A 1 168 ? -15.157 -0.328 14.720 1.00 83.69 168 ARG A CA 1
ATOM 1287 C C . ARG A 1 168 ? -16.407 -1.193 14.637 1.00 83.69 168 ARG A C 1
ATOM 1289 O O . ARG A 1 168 ? -17.284 -1.059 15.482 1.00 83.69 168 ARG A O 1
ATOM 1296 N N . ARG A 1 169 ? -16.507 -2.045 13.613 1.00 87.62 169 ARG A N 1
ATOM 1297 C CA . ARG A 1 169 ? -17.627 -2.979 13.474 1.00 87.62 169 ARG A CA 1
ATOM 1298 C C . ARG A 1 169 ? -17.524 -4.075 14.519 1.00 87.62 169 ARG A C 1
ATOM 1300 O O . ARG A 1 169 ? -18.496 -4.311 15.213 1.00 87.62 169 ARG A O 1
ATOM 1307 N N . LEU A 1 170 ? -16.372 -4.723 14.656 1.00 91.00 170 LEU A N 1
ATOM 1308 C CA . LEU A 1 170 ? -16.222 -5.881 15.536 1.00 91.00 170 LEU A CA 1
ATOM 1309 C C . LEU A 1 170 ? -16.220 -5.527 17.023 1.00 91.00 170 LEU A C 1
ATOM 1311 O O . LEU A 1 170 ? -16.760 -6.291 17.819 1.00 91.00 170 LEU A O 1
ATOM 1315 N N . PHE A 1 171 ? -15.659 -4.373 17.379 1.00 90.38 171 PHE A N 1
ATOM 1316 C CA . PHE A 1 171 ? -15.390 -3.999 18.761 1.00 90.38 171 PHE A CA 1
ATOM 1317 C C . PHE A 1 171 ? -15.964 -2.611 19.086 1.00 90.38 171 PHE A C 1
ATOM 1319 O O . PHE A 1 171 ? -17.174 -2.412 19.093 1.00 90.38 171 PHE A O 1
ATOM 1326 N N . SER A 1 172 ? -15.097 -1.638 19.373 1.00 80.31 172 SER A N 1
ATOM 1327 C CA . SER A 1 172 ? -15.448 -0.255 19.683 1.00 80.31 172 SER A CA 1
ATOM 1328 C C . SER A 1 172 ? -14.559 0.703 18.899 1.00 80.31 172 SER A C 1
ATOM 1330 O O . SER A 1 172 ? -13.474 0.338 18.443 1.00 80.31 172 SER A O 1
ATOM 1332 N N . THR A 1 173 ? -14.972 1.966 18.793 1.00 76.94 173 THR A N 1
ATOM 1333 C CA . THR A 1 173 ? -14.166 3.026 18.165 1.00 76.94 173 THR A CA 1
ATOM 1334 C C . THR A 1 173 ? -12.775 3.146 18.794 1.00 76.94 173 THR A C 1
ATOM 1336 O O . THR A 1 173 ? -11.798 3.370 18.084 1.00 76.94 173 THR A O 1
ATOM 1339 N N . ARG A 1 174 ? -12.666 2.946 20.116 1.00 73.19 174 ARG A N 1
ATOM 1340 C CA . ARG A 1 174 ? -11.384 2.987 20.832 1.00 73.19 174 ARG A CA 1
ATOM 1341 C C . ARG A 1 174 ? -10.456 1.860 20.379 1.00 73.19 174 ARG A C 1
ATOM 1343 O O . ARG A 1 174 ? -9.299 2.117 20.071 1.00 73.19 174 ARG A O 1
ATOM 1350 N N . ILE A 1 175 ? -10.968 0.633 20.301 1.00 78.06 175 ILE A N 1
ATOM 1351 C CA . ILE A 1 175 ? -10.190 -0.533 19.854 1.00 78.06 175 ILE A CA 1
ATOM 1352 C C . ILE A 1 175 ? -9.818 -0.394 18.372 1.00 78.06 175 ILE A C 1
ATOM 1354 O O . ILE A 1 175 ? -8.691 -0.692 17.996 1.00 78.06 175 ILE A O 1
ATOM 1358 N N . ALA A 1 176 ? -10.718 0.136 17.542 1.00 72.50 176 ALA A N 1
ATOM 1359 C CA . ALA A 1 176 ? -10.446 0.423 16.136 1.00 72.50 176 ALA A CA 1
ATOM 1360 C C . ALA A 1 176 ? -9.280 1.406 15.953 1.00 72.50 176 ALA A C 1
ATOM 1362 O O . ALA A 1 176 ? -8.378 1.160 15.156 1.00 72.50 176 ALA A O 1
ATOM 1363 N N . ALA A 1 177 ? -9.282 2.499 16.722 1.00 72.19 177 ALA A N 1
ATOM 1364 C CA . ALA A 1 177 ? -8.207 3.483 16.706 1.00 72.19 177 ALA A CA 1
ATOM 1365 C C . ALA A 1 177 ? -6.872 2.880 17.178 1.00 72.19 177 ALA A C 1
ATOM 1367 O O . ALA A 1 177 ? -5.841 3.135 16.561 1.00 72.19 177 ALA A O 1
ATOM 1368 N N . LEU A 1 178 ? -6.893 2.033 18.216 1.00 72.38 178 LEU A N 1
ATOM 1369 C CA . LEU A 1 178 ? -5.704 1.306 18.678 1.00 72.38 178 LEU A CA 1
ATOM 1370 C C . LEU A 1 178 ? -5.186 0.303 17.635 1.00 72.38 178 LEU A C 1
ATOM 1372 O O . LEU A 1 178 ? -3.980 0.170 17.465 1.00 72.38 178 LEU A O 1
ATOM 1376 N N . GLY A 1 179 ? -6.073 -0.372 16.902 1.00 75.62 179 GLY A N 1
ATOM 1377 C CA . GLY A 1 179 ? -5.687 -1.280 15.820 1.00 75.62 179 GLY A CA 1
ATOM 1378 C C . GLY A 1 179 ? -4.977 -0.555 14.675 1.00 75.62 179 GLY A C 1
ATOM 1379 O O . GLY A 1 179 ? -3.923 -0.997 14.222 1.00 75.62 179 GLY A O 1
ATOM 1380 N N . VAL A 1 180 ? -5.507 0.600 14.256 1.00 76.94 180 VAL A N 1
ATOM 1381 C CA . VAL A 1 180 ? -4.829 1.474 13.282 1.00 76.94 180 VAL A CA 1
ATOM 1382 C C . VAL A 1 180 ? -3.479 1.927 13.827 1.00 76.94 180 VAL A C 1
ATOM 1384 O O . VAL A 1 180 ? -2.487 1.878 13.109 1.00 76.94 180 VAL A O 1
ATOM 1387 N N . PHE A 1 181 ? -3.420 2.304 15.105 1.00 68.56 181 PHE A N 1
ATOM 1388 C CA . PHE A 1 181 ? -2.177 2.699 15.755 1.00 68.56 181 PHE A CA 1
ATOM 1389 C C . PHE A 1 181 ? -1.106 1.598 15.701 1.00 68.56 181 PHE A C 1
ATOM 1391 O O . PHE A 1 181 ? 0.009 1.863 15.255 1.00 68.56 181 PHE A O 1
ATOM 1398 N N . PHE A 1 182 ? -1.437 0.365 16.089 1.00 71.50 182 PHE A N 1
ATOM 1399 C CA . PHE A 1 182 ? -0.475 -0.737 16.051 1.00 71.50 182 PHE A CA 1
ATOM 1400 C C . PHE A 1 182 ? -0.005 -1.053 14.637 1.00 71.50 182 PHE A C 1
ATOM 1402 O O . PHE A 1 182 ? 1.183 -1.294 14.438 1.00 71.50 182 PHE A O 1
ATOM 1409 N N . TYR A 1 183 ? -0.905 -0.999 13.654 1.00 75.94 183 TYR A N 1
ATOM 1410 C CA . TYR A 1 183 ? -0.526 -1.178 12.258 1.00 75.94 183 TYR A CA 1
ATOM 1411 C C . TYR A 1 183 ? 0.492 -0.117 11.814 1.00 75.94 183 TYR A C 1
ATOM 1413 O O . TYR A 1 183 ? 1.542 -0.457 11.278 1.00 75.94 183 TYR A O 1
ATOM 1421 N N . LEU A 1 184 ? 0.241 1.158 12.109 1.00 69.44 184 LEU A N 1
ATOM 1422 C CA . LEU A 1 184 ? 1.141 2.257 11.744 1.00 69.44 184 LEU A CA 1
ATOM 1423 C C . LEU A 1 184 ? 2.495 2.203 12.466 1.00 69.44 184 LEU A C 1
ATOM 1425 O O . LEU A 1 184 ? 3.496 2.654 11.921 1.00 69.44 184 LEU A O 1
ATOM 1429 N N . GLY A 1 185 ? 2.532 1.645 13.677 1.00 59.06 185 GLY A N 1
ATOM 1430 C CA . GLY A 1 185 ? 3.756 1.461 14.457 1.00 59.06 185 GLY A CA 1
ATOM 1431 C C . GLY A 1 185 ? 4.606 0.255 14.042 1.00 59.06 185 GLY A C 1
ATOM 1432 O O . GLY A 1 185 ? 5.669 0.041 14.627 1.00 59.06 185 GLY A O 1
ATOM 1433 N N . THR A 1 186 ? 4.172 -0.558 13.068 1.00 66.44 186 THR A N 1
ATOM 1434 C CA . THR A 1 186 ? 4.969 -1.711 12.628 1.00 66.44 186 THR A CA 1
ATOM 1435 C C . THR A 1 186 ? 6.176 -1.283 11.797 1.00 66.44 186 THR A C 1
ATOM 1437 O O . THR A 1 186 ? 6.058 -0.626 10.767 1.00 66.44 186 THR A O 1
ATOM 1440 N N . ALA A 1 187 ? 7.361 -1.735 12.212 1.00 60.16 187 ALA A N 1
ATOM 1441 C CA . ALA A 1 187 ? 8.626 -1.515 11.508 1.00 60.16 187 ALA A CA 1
ATOM 1442 C C . ALA A 1 187 ? 8.596 -1.948 10.031 1.00 60.16 187 ALA A C 1
ATOM 1444 O O . ALA A 1 187 ? 9.280 -1.355 9.201 1.00 60.16 187 ALA A O 1
ATOM 1445 N N . SER A 1 188 ? 7.787 -2.956 9.688 1.00 65.88 188 SER A N 1
ATOM 1446 C CA . SER A 1 188 ? 7.616 -3.438 8.313 1.00 65.88 188 SER A CA 1
ATOM 1447 C C . SER A 1 188 ? 7.104 -2.364 7.355 1.00 65.88 188 SER A C 1
ATOM 1449 O O . SER A 1 188 ? 7.356 -2.453 6.157 1.00 65.88 188 SER A O 1
ATOM 1451 N N . ILE A 1 189 ? 6.421 -1.333 7.860 1.00 67.25 189 ILE A N 1
ATOM 1452 C CA . ILE A 1 189 ? 5.915 -0.230 7.040 1.00 67.25 189 ILE A CA 1
ATOM 1453 C C . ILE A 1 189 ? 7.053 0.627 6.459 1.00 67.25 189 ILE A C 1
ATOM 1455 O O . ILE A 1 189 ? 6.880 1.233 5.411 1.00 67.25 189 ILE A O 1
ATOM 1459 N N . LEU A 1 190 ? 8.245 0.616 7.072 1.00 61.41 190 LEU A N 1
ATOM 1460 C CA . LEU A 1 190 ? 9.443 1.274 6.529 1.00 61.41 190 LEU A CA 1
ATOM 1461 C C . LEU A 1 190 ? 9.961 0.592 5.256 1.00 61.41 190 LEU A C 1
ATOM 1463 O O . LEU A 1 190 ? 10.703 1.192 4.487 1.00 61.41 190 LEU A O 1
ATOM 1467 N N . PHE A 1 191 ? 9.556 -0.656 5.020 1.00 67.94 191 PHE A N 1
ATOM 1468 C CA . PHE A 1 191 ? 9.874 -1.423 3.818 1.00 67.94 191 PHE A CA 1
ATOM 1469 C C . PHE A 1 191 ? 8.694 -1.443 2.840 1.00 67.94 191 PHE A C 1
ATOM 1471 O O . PHE A 1 191 ? 8.547 -2.384 2.063 1.00 67.94 191 PHE A O 1
ATOM 1478 N N . ASN A 1 192 ? 7.843 -0.412 2.882 1.00 74.06 192 ASN A N 1
ATOM 1479 C CA . ASN A 1 192 ? 6.717 -0.223 1.973 1.00 74.06 192 ASN A CA 1
ATOM 1480 C C . ASN A 1 192 ? 7.203 0.152 0.561 1.00 74.06 192 ASN A C 1
ATOM 1482 O O . ASN A 1 192 ? 7.140 1.304 0.141 1.00 74.06 192 ASN A O 1
ATOM 1486 N N . VAL A 1 193 ? 7.755 -0.837 -0.137 1.00 81.69 193 VAL A N 1
ATOM 1487 C CA . VAL A 1 193 ? 8.162 -0.758 -1.541 1.00 81.69 193 VAL A CA 1
ATOM 1488 C C . VAL A 1 193 ? 6.999 -1.189 -2.447 1.00 81.69 193 VAL A C 1
ATOM 1490 O O . VAL A 1 193 ? 6.192 -2.005 -2.003 1.00 81.69 193 VAL A O 1
ATOM 1493 N N . PRO A 1 194 ? 6.899 -0.679 -3.689 1.00 83.94 194 PRO A N 1
ATOM 1494 C CA . PRO A 1 194 ? 5.801 -1.010 -4.588 1.00 83.94 194 PRO A CA 1
ATOM 1495 C C . PRO A 1 194 ? 5.985 -2.405 -5.198 1.00 83.94 194 PRO A C 1
ATOM 1497 O O . PRO A 1 194 ? 6.781 -2.598 -6.126 1.00 83.94 194 PRO A O 1
ATOM 1500 N N . VAL A 1 195 ? 5.273 -3.380 -4.639 1.00 85.12 195 VAL A N 1
ATOM 1501 C CA . VAL A 1 195 ? 5.321 -4.805 -4.988 1.00 85.12 195 VAL A CA 1
ATOM 1502 C C . VAL A 1 195 ? 3.924 -5.422 -4.897 1.00 85.12 195 VAL A C 1
ATOM 1504 O O . VAL A 1 195 ? 3.055 -4.927 -4.180 1.00 85.12 195 VAL A O 1
ATOM 1507 N N . GLN A 1 196 ? 3.699 -6.550 -5.576 1.00 81.38 196 GLN A N 1
ATOM 1508 C CA . GLN A 1 196 ? 2.378 -7.196 -5.634 1.00 81.38 196 GLN A CA 1
ATOM 1509 C C . GLN A 1 196 ? 1.757 -7.461 -4.251 1.00 81.38 196 GLN A C 1
ATOM 1511 O O . GLN A 1 196 ? 0.556 -7.251 -4.064 1.00 81.38 196 GLN A O 1
ATOM 1516 N N . GLN A 1 197 ? 2.569 -7.793 -3.238 1.00 81.69 197 GLN A N 1
ATOM 1517 C CA . GLN A 1 197 ? 2.087 -8.033 -1.873 1.00 81.69 197 GLN A CA 1
ATOM 1518 C C . GLN A 1 197 ? 1.389 -6.806 -1.262 1.00 81.69 197 GLN A C 1
ATOM 1520 O O . GLN A 1 197 ? 0.469 -6.951 -0.452 1.00 81.69 197 GLN A O 1
ATOM 1525 N N . GLY A 1 198 ? 1.804 -5.593 -1.634 1.00 81.88 198 GLY A N 1
ATOM 1526 C CA . GLY A 1 198 ? 1.205 -4.361 -1.133 1.00 81.88 198 GLY A CA 1
ATOM 1527 C C . GLY A 1 198 ? -0.153 -4.034 -1.752 1.00 81.88 198 GLY A C 1
ATOM 1528 O O . GLY A 1 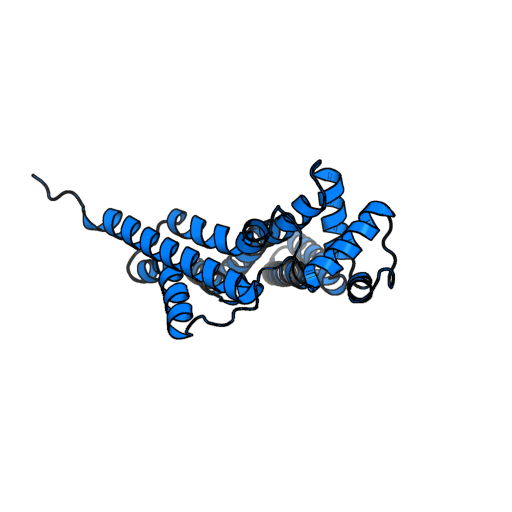198 ? -0.973 -3.383 -1.104 1.00 81.88 198 GLY A O 1
ATOM 1529 N N . ILE A 1 199 ? -0.449 -4.549 -2.945 1.00 86.25 199 ILE A N 1
ATOM 1530 C CA . ILE A 1 199 ? -1.811 -4.560 -3.491 1.00 86.25 199 ILE A CA 1
ATOM 1531 C C . ILE A 1 199 ? -2.617 -5.716 -2.887 1.00 86.25 199 ILE A C 1
ATOM 1533 O O . ILE A 1 199 ? -3.759 -5.514 -2.469 1.00 86.25 199 ILE A O 1
ATOM 1537 N N . GLY A 1 200 ? -2.011 -6.896 -2.737 1.00 87.31 200 GLY A N 1
ATOM 1538 C CA . GLY A 1 200 ? -2.649 -8.062 -2.122 1.00 87.31 200 GLY A CA 1
ATOM 1539 C C . GLY A 1 200 ? -3.192 -7.777 -0.716 1.00 87.31 200 GLY A C 1
ATOM 1540 O O . GLY A 1 200 ? -4.335 -8.117 -0.413 1.00 87.31 200 GLY A O 1
ATOM 1541 N N . ILE A 1 201 ? -2.446 -7.057 0.134 1.00 87.62 201 ILE A N 1
ATOM 1542 C CA . ILE A 1 201 ? -2.919 -6.692 1.485 1.00 87.62 201 ILE A CA 1
ATOM 1543 C C . ILE A 1 201 ? -4.173 -5.802 1.462 1.00 87.62 201 ILE A C 1
ATOM 1545 O O . ILE A 1 201 ? -5.009 -5.900 2.363 1.00 87.62 201 ILE A O 1
ATOM 1549 N N . ILE A 1 202 ? -4.343 -4.967 0.428 1.00 88.69 202 ILE A N 1
ATOM 1550 C CA . ILE A 1 202 ? -5.556 -4.160 0.246 1.00 88.69 202 ILE A CA 1
ATOM 1551 C C . ILE A 1 202 ? -6.740 -5.088 -0.035 1.00 88.69 202 ILE A C 1
ATOM 1553 O O . ILE A 1 202 ? -7.759 -4.995 0.649 1.00 88.69 202 ILE A O 1
ATOM 1557 N N . PHE A 1 203 ? -6.599 -6.023 -0.979 1.00 90.12 203 PHE A N 1
ATOM 1558 C CA . PHE A 1 203 ? -7.657 -6.983 -1.309 1.00 90.12 203 PHE A CA 1
ATOM 1559 C C . PHE A 1 203 ? -7.994 -7.916 -0.145 1.00 90.12 203 PHE A C 1
ATOM 1561 O O . PHE A 1 203 ? -9.174 -8.140 0.130 1.00 90.12 203 PHE A O 1
ATOM 1568 N N . VAL A 1 204 ? -6.994 -8.388 0.604 1.00 91.56 204 VAL A N 1
ATOM 1569 C CA . VAL A 1 204 ? -7.201 -9.168 1.834 1.00 91.56 204 VAL A CA 1
ATOM 1570 C C . VAL A 1 204 ? -7.999 -8.359 2.854 1.00 91.56 204 VAL A C 1
ATOM 1572 O O . VAL A 1 204 ? -9.022 -8.829 3.352 1.00 91.56 204 VAL A O 1
ATOM 1575 N N . GLY A 1 205 ? -7.587 -7.120 3.134 1.00 89.25 205 GLY A N 1
ATOM 1576 C CA . GLY A 1 205 ? -8.295 -6.249 4.069 1.00 89.25 205 GLY A CA 1
ATOM 1577 C C . GLY A 1 205 ? -9.747 -6.008 3.652 1.00 89.25 205 GLY A C 1
ATOM 1578 O O . GLY A 1 205 ? -10.662 -6.154 4.466 1.00 89.25 205 GLY A O 1
ATOM 1579 N N . LEU A 1 206 ? -9.979 -5.657 2.385 1.00 89.81 206 LEU A N 1
ATOM 1580 C CA . LEU A 1 206 ? -11.323 -5.412 1.857 1.00 89.81 206 LEU A CA 1
ATOM 1581 C C . LEU A 1 206 ? -12.186 -6.684 1.871 1.00 89.81 206 LEU A C 1
ATOM 1583 O O . LEU A 1 206 ? -13.392 -6.607 2.125 1.00 89.81 206 LEU A O 1
ATOM 1587 N N . SER A 1 207 ? -11.587 -7.858 1.657 1.00 91.62 207 SER A N 1
ATOM 1588 C CA . SER A 1 207 ? -12.274 -9.157 1.746 1.00 91.62 207 SER A CA 1
ATOM 1589 C C . SER A 1 207 ? -12.722 -9.452 3.171 1.00 91.62 207 SER A C 1
ATOM 1591 O O . SER A 1 207 ? -13.872 -9.815 3.406 1.00 91.62 207 SER A O 1
ATOM 1593 N N . LEU A 1 208 ? -11.862 -9.195 4.155 1.00 92.94 208 LEU A N 1
ATOM 1594 C CA . LEU A 1 208 ? -12.239 -9.318 5.561 1.00 92.94 208 LEU A CA 1
ATOM 1595 C C . LEU A 1 208 ? -13.333 -8.314 5.942 1.00 92.94 208 LEU A C 1
ATOM 1597 O O . LEU A 1 208 ? -14.295 -8.673 6.619 1.00 92.94 208 LEU A O 1
ATOM 1601 N N . LEU A 1 209 ? -13.241 -7.066 5.476 1.00 90.19 209 LEU A N 1
ATOM 1602 C CA . LEU A 1 209 ? -14.262 -6.054 5.744 1.00 90.19 209 LEU A CA 1
ATOM 1603 C C . LEU A 1 209 ? -15.620 -6.428 5.137 1.00 90.19 209 LEU A C 1
ATOM 1605 O O . LEU A 1 209 ? -16.640 -6.321 5.820 1.00 90.19 209 LEU A O 1
ATOM 1609 N N . SER A 1 210 ? -15.647 -6.874 3.882 1.00 90.19 210 SER A N 1
ATOM 1610 C CA . SER A 1 210 ? -16.881 -7.308 3.218 1.00 90.19 210 SER A CA 1
ATOM 1611 C C . SER A 1 210 ? -17.492 -8.535 3.897 1.00 90.19 210 SER A C 1
ATOM 1613 O O . SER A 1 210 ? -18.708 -8.572 4.079 1.00 90.19 210 SER A O 1
ATOM 1615 N N . LEU A 1 211 ? -16.676 -9.469 4.394 1.00 92.19 211 LEU A N 1
ATOM 1616 C CA . LEU A 1 211 ? -17.141 -10.597 5.205 1.00 92.19 211 LEU A CA 1
ATOM 1617 C C . LEU A 1 211 ? -17.762 -10.142 6.540 1.00 92.19 211 LEU A C 1
ATOM 1619 O O . LEU A 1 211 ? -18.834 -10.611 6.932 1.00 92.19 211 LEU A O 1
ATOM 1623 N N . VAL A 1 212 ? -17.142 -9.180 7.230 1.00 91.06 212 VAL A N 1
ATOM 1624 C CA . VAL A 1 212 ? -17.713 -8.578 8.450 1.00 91.06 212 VAL A CA 1
ATOM 1625 C C . VAL A 1 212 ? -19.031 -7.857 8.145 1.00 91.06 212 VAL A C 1
ATOM 1627 O O . VAL A 1 212 ? -19.969 -7.912 8.939 1.00 91.06 212 VAL A O 1
ATOM 1630 N N . MET A 1 213 ? -19.137 -7.186 6.997 1.00 88.50 213 MET A N 1
ATOM 1631 C CA . MET A 1 213 ? -20.388 -6.558 6.565 1.00 88.50 213 MET A CA 1
ATOM 1632 C C . MET A 1 213 ? -21.467 -7.597 6.262 1.00 88.50 213 MET A C 1
ATOM 1634 O O . MET A 1 213 ? -22.609 -7.415 6.679 1.00 88.50 213 MET A O 1
ATOM 1638 N N . LEU A 1 214 ? -21.111 -8.689 5.586 1.00 89.75 214 LEU A N 1
ATOM 1639 C CA . LEU A 1 214 ? -22.026 -9.775 5.246 1.00 89.75 214 LEU A CA 1
ATOM 1640 C C . LEU A 1 214 ? -22.615 -10.422 6.504 1.00 89.75 214 LEU A C 1
ATOM 1642 O O . LEU A 1 214 ? -23.832 -10.529 6.623 1.00 89.75 214 LEU A O 1
ATOM 1646 N N . THR A 1 215 ? -21.765 -10.769 7.473 1.00 89.25 215 THR A N 1
ATOM 1647 C CA . THR A 1 215 ? -22.175 -11.421 8.733 1.00 89.25 215 THR A CA 1
ATOM 1648 C C . THR A 1 215 ? -23.033 -10.535 9.637 1.00 89.25 215 THR A C 1
ATOM 1650 O O . THR A 1 215 ? -23.771 -11.049 10.473 1.00 89.25 215 THR A O 1
ATOM 1653 N N . ARG A 1 216 ? -22.966 -9.208 9.478 1.00 84.88 216 ARG A N 1
ATOM 1654 C CA . ARG A 1 216 ? -23.732 -8.239 10.282 1.00 84.88 216 ARG A CA 1
ATOM 1655 C C . ARG A 1 216 ? -24.917 -7.607 9.558 1.00 84.88 216 ARG A C 1
ATOM 1657 O O . ARG A 1 216 ? -25.621 -6.793 10.152 1.00 84.88 216 ARG A O 1
ATOM 1664 N N . SER A 1 217 ? -25.132 -7.935 8.289 1.00 84.00 217 SER A N 1
ATOM 1665 C CA . SER A 1 217 ? -26.248 -7.391 7.517 1.00 84.00 217 SER A CA 1
ATOM 1666 C C . SER A 1 217 ? -27.548 -8.103 7.894 1.00 84.00 217 SER A C 1
ATOM 1668 O O . SER A 1 217 ? -27.650 -9.319 7.744 1.00 84.00 217 SER A O 1
ATOM 1670 N N . SER A 1 218 ? -28.545 -7.347 8.357 1.00 78.81 218 SER A N 1
ATOM 1671 C CA . SER A 1 218 ? -29.870 -7.866 8.728 1.00 78.81 218 SER A CA 1
ATOM 1672 C C . SER A 1 218 ? -30.835 -7.981 7.544 1.00 78.81 218 SER A C 1
ATOM 1674 O O . SER A 1 218 ? -31.716 -8.836 7.559 1.00 78.81 218 SER A O 1
ATOM 1676 N N . ASP A 1 219 ? -30.664 -7.152 6.509 1.00 89.25 219 ASP A N 1
ATOM 1677 C CA . ASP A 1 219 ? -31.509 -7.153 5.312 1.00 89.25 219 ASP A CA 1
ATOM 1678 C C . ASP A 1 219 ? -30.862 -7.907 4.134 1.00 89.25 219 ASP A C 1
ATOM 1680 O O . ASP A 1 219 ? -29.661 -7.783 3.863 1.00 89.25 219 ASP A O 1
ATOM 1684 N N . ARG A 1 220 ? -31.695 -8.633 3.378 1.00 84.75 220 ARG A N 1
ATOM 1685 C CA . ARG A 1 220 ? -31.321 -9.435 2.203 1.00 84.75 220 ARG A CA 1
ATOM 1686 C C . ARG A 1 220 ? -30.638 -8.602 1.122 1.00 84.75 220 ARG A C 1
ATOM 1688 O O . ARG A 1 220 ? -29.712 -9.086 0.471 1.00 84.75 220 ARG A O 1
ATOM 1695 N N . SER A 1 221 ? -31.064 -7.353 0.919 1.00 87.62 221 SER A N 1
ATOM 1696 C CA . SER A 1 221 ? -30.457 -6.486 -0.101 1.00 87.62 221 SER A CA 1
ATOM 1697 C C . SER A 1 221 ? -28.997 -6.147 0.234 1.00 87.62 221 SER A C 1
ATOM 1699 O O . SER A 1 221 ? -28.119 -6.203 -0.632 1.00 87.62 221 SER A O 1
ATOM 1701 N N . SER A 1 222 ? -28.721 -5.870 1.510 1.00 83.62 222 SER A N 1
ATOM 1702 C CA . SER A 1 222 ? -27.388 -5.535 2.017 1.00 83.62 222 SER A CA 1
ATOM 1703 C C . SER A 1 222 ? -26.478 -6.759 2.054 1.00 83.62 222 SER A C 1
ATOM 1705 O O . SER A 1 222 ? -25.319 -6.665 1.652 1.00 83.62 222 SER A O 1
ATOM 1707 N N . GLN A 1 223 ? -27.022 -7.924 2.421 1.00 87.69 223 GLN A N 1
ATOM 1708 C CA . GLN A 1 223 ? -26.314 -9.203 2.331 1.00 87.69 223 GLN A CA 1
ATOM 1709 C C . GLN A 1 223 ? -25.867 -9.497 0.896 1.00 87.69 223 GLN A C 1
ATOM 1711 O O . GLN A 1 223 ? -24.693 -9.775 0.670 1.00 87.69 223 GLN A O 1
ATOM 1716 N N . ARG A 1 224 ? -26.758 -9.352 -0.095 1.00 88.88 224 ARG A N 1
ATOM 1717 C CA . ARG A 1 224 ? -26.415 -9.593 -1.505 1.00 88.88 224 ARG A CA 1
ATOM 1718 C C . ARG A 1 224 ? -25.301 -8.664 -1.994 1.00 88.88 224 ARG A C 1
ATOM 1720 O O . ARG A 1 224 ? -24.386 -9.114 -2.677 1.00 88.88 224 ARG A O 1
ATOM 1727 N N . ARG A 1 225 ? -25.344 -7.379 -1.624 1.00 87.56 225 ARG A N 1
ATOM 1728 C CA . ARG A 1 225 ? -24.276 -6.418 -1.958 1.00 87.56 225 ARG A CA 1
ATOM 1729 C C . ARG A 1 225 ? -22.949 -6.791 -1.296 1.00 87.56 225 ARG A C 1
ATOM 1731 O O . ARG A 1 225 ? -21.924 -6.782 -1.967 1.00 87.56 225 ARG A O 1
ATOM 1738 N N . ALA A 1 226 ? -22.965 -7.145 -0.011 1.00 87.75 226 ALA A N 1
ATOM 1739 C CA . ALA A 1 226 ? -21.765 -7.559 0.714 1.00 87.75 226 ALA A CA 1
ATOM 1740 C C . ALA A 1 226 ? -21.168 -8.863 0.157 1.00 87.75 226 ALA A C 1
ATOM 1742 O O . ALA A 1 226 ? -19.951 -8.976 0.059 1.00 87.75 226 ALA A O 1
ATOM 1743 N N . GLN A 1 227 ? -22.010 -9.807 -0.272 1.00 90.25 227 GLN A N 1
ATOM 1744 C CA . GLN A 1 227 ? -21.588 -11.048 -0.920 1.00 90.25 227 GLN A CA 1
ATOM 1745 C C . GLN A 1 227 ? -20.924 -10.785 -2.275 1.00 90.25 227 GLN A C 1
ATOM 1747 O O . GLN A 1 227 ? -19.851 -11.318 -2.536 1.00 90.25 227 GLN A O 1
ATOM 1752 N N . LEU A 1 228 ? -21.528 -9.940 -3.118 1.00 90.12 228 LEU A N 1
ATOM 1753 C CA . LEU A 1 228 ? -20.928 -9.548 -4.397 1.00 90.12 228 LEU A CA 1
ATOM 1754 C C . LEU A 1 228 ? -19.589 -8.842 -4.187 1.00 90.12 228 LEU A C 1
ATOM 1756 O O . LEU A 1 228 ? -18.613 -9.188 -4.844 1.00 90.12 228 LEU A O 1
ATOM 1760 N N . LEU A 1 229 ? -19.527 -7.904 -3.234 1.00 89.69 229 LEU A N 1
ATOM 1761 C CA . LEU A 1 229 ? -18.277 -7.245 -2.867 1.00 89.69 229 LEU A CA 1
ATOM 1762 C C . LEU A 1 229 ? -17.227 -8.274 -2.458 1.00 89.69 229 LEU A C 1
ATOM 1764 O O . LEU A 1 229 ? -16.152 -8.259 -3.043 1.00 89.69 229 LEU A O 1
ATOM 1768 N N . PHE A 1 230 ? -17.555 -9.183 -1.532 1.00 91.25 230 PHE A N 1
ATOM 1769 C CA . PHE A 1 230 ? -16.651 -10.236 -1.070 1.00 91.25 230 PHE A CA 1
ATOM 1770 C C . PHE A 1 230 ? -16.113 -11.084 -2.222 1.00 91.25 230 PHE A C 1
ATOM 1772 O O . PHE A 1 230 ? -14.906 -11.256 -2.318 1.00 91.25 230 PHE A O 1
ATOM 1779 N N . VAL A 1 231 ? -16.976 -11.557 -3.125 1.00 91.81 231 VAL A N 1
ATOM 1780 C CA . VAL A 1 231 ? -16.549 -12.345 -4.292 1.00 91.81 231 VAL A CA 1
ATOM 1781 C C . VAL A 1 231 ? -15.588 -11.545 -5.173 1.00 91.81 231 VAL A C 1
ATOM 1783 O O . VAL A 1 231 ? -14.543 -12.067 -5.555 1.00 91.81 231 VAL A O 1
ATOM 1786 N N . CYS A 1 232 ? -15.891 -10.273 -5.449 1.00 87.50 232 CYS A N 1
ATOM 1787 C CA . CYS A 1 232 ? -15.023 -9.417 -6.257 1.00 87.50 232 CYS A CA 1
ATOM 1788 C C . CYS A 1 232 ? -13.650 -9.202 -5.607 1.00 87.50 232 CYS A C 1
ATOM 1790 O O . CYS A 1 232 ? -12.627 -9.350 -6.272 1.00 87.50 232 CYS A O 1
ATOM 1792 N N . VAL A 1 233 ? -13.603 -8.861 -4.314 1.00 88.50 233 VAL A N 1
ATOM 1793 C CA . VAL A 1 233 ? -12.324 -8.570 -3.648 1.00 88.50 233 VAL A CA 1
ATOM 1794 C C . VAL A 1 233 ? -11.529 -9.832 -3.313 1.00 88.50 233 VAL A C 1
ATOM 1796 O O . VAL A 1 233 ? -10.307 -9.802 -3.421 1.00 88.50 233 VAL A O 1
ATOM 1799 N N . ALA A 1 234 ? -12.191 -10.950 -3.001 1.00 87.38 234 ALA A N 1
ATOM 1800 C CA . ALA A 1 234 ? -11.535 -12.234 -2.764 1.00 87.38 234 ALA A CA 1
ATOM 1801 C C . ALA A 1 234 ? -10.981 -12.832 -4.063 1.00 87.38 234 ALA A C 1
ATOM 1803 O O . ALA A 1 234 ? -9.870 -13.354 -4.068 1.00 87.38 234 ALA A O 1
ATOM 1804 N N . GLY A 1 235 ? -11.709 -12.692 -5.178 1.00 83.94 235 GLY A N 1
ATOM 1805 C CA . GLY A 1 235 ? -11.180 -13.003 -6.507 1.00 83.94 235 GLY A CA 1
ATOM 1806 C C . GLY A 1 235 ? -9.950 -12.156 -6.840 1.00 83.94 235 GLY A C 1
ATOM 1807 O O . GLY A 1 235 ? -8.998 -12.662 -7.424 1.00 83.94 235 GLY A O 1
ATOM 1808 N N . GLY A 1 236 ? -9.929 -10.900 -6.381 1.00 83.50 236 GLY A N 1
ATOM 1809 C CA . GLY A 1 236 ? -8.764 -10.030 -6.489 1.00 83.50 236 GLY A CA 1
ATOM 1810 C C . GLY A 1 236 ? -7.509 -10.587 -5.814 1.00 83.50 236 GLY A C 1
ATOM 1811 O O . GLY A 1 236 ? -6.448 -10.515 -6.416 1.00 83.50 236 GLY A O 1
ATOM 1812 N N . ILE A 1 237 ? -7.638 -11.219 -4.638 1.00 83.69 237 ILE A N 1
ATOM 1813 C CA . ILE A 1 237 ? -6.510 -11.843 -3.914 1.00 83.69 237 ILE A CA 1
ATOM 1814 C C . ILE A 1 237 ? -5.828 -12.921 -4.760 1.00 83.69 237 ILE A C 1
ATOM 1816 O O . ILE A 1 237 ? -4.613 -13.029 -4.749 1.00 83.69 237 ILE A O 1
ATOM 1820 N N . VAL A 1 238 ? -6.596 -13.732 -5.491 1.00 81.50 238 VAL A N 1
ATOM 1821 C CA . VAL A 1 238 ? -6.045 -14.820 -6.323 1.00 81.50 238 VAL A CA 1
ATOM 1822 C C . VAL A 1 238 ? -5.282 -14.272 -7.534 1.00 81.50 238 VAL A C 1
ATOM 1824 O O . VAL A 1 238 ? -4.439 -14.959 -8.101 1.00 81.50 238 VAL A O 1
ATOM 1827 N N . MET A 1 239 ? -5.580 -13.034 -7.929 1.00 78.75 239 MET A N 1
ATOM 1828 C CA . MET A 1 239 ? -5.021 -12.370 -9.104 1.00 78.75 239 MET A CA 1
ATOM 1829 C C . MET A 1 239 ? -3.908 -11.365 -8.752 1.00 78.75 239 MET A C 1
ATOM 1831 O O . MET A 1 239 ? -3.468 -10.636 -9.646 1.00 78.75 239 MET A O 1
ATOM 1835 N N . THR A 1 240 ? -3.481 -11.304 -7.484 1.00 72.69 240 THR A N 1
ATOM 1836 C CA . THR A 1 240 ? -2.420 -10.431 -6.936 1.00 72.69 240 THR A CA 1
ATOM 1837 C C . THR A 1 240 ? -1.392 -11.235 -6.169 1.00 72.69 240 THR A C 1
ATOM 1839 O O . THR A 1 240 ? -0.197 -10.913 -6.301 1.00 72.69 240 THR A O 1
#